Protein 3IYC (pdb70)

B-factor: mean 30.0, std 0.0, range [30.0, 30.0]

Radius of gyration: 28.59 Å; Cα contacts (8 Å, |Δi|>4): 1916; chains: 5; bounding box: 70×93×53 Å

Structure (mmCIF, N/CA/C/O backbone):
data_3IYC
#
_entry.id   3IYC
#
_cell.length_a   1
_cell.length_b   1
_cell.length_c   1
_cell.angle_alpha   90
_cell.angle_beta   90
_cell.angle_gamma   90
#
_symmetry.space_group_name_H-M   'P 1'
#
loop_
_entity.id
_entity.type
_entity.pdbx_description
1 polymer 'Capsid protein VP1'
2 polymer 'Capsid protein VP2'
3 polymer 'Genome polyprotein'
4 polymer 'Capsid protein VP2'
5 polymer 'VP1 core'
#
loop_
_atom_site.group_PDB
_atom_site.id
_atom_site.type_symbol
_atom_site.label_atom_id
_atom_site.label_alt_id
_atom_site.label_comp_id
_atom_site.label_asym_id
_atom_site.label_entity_id
_atom_site.label_seq_id
_atom_site.pdbx_PDB_ins_code
_atom_site.Cartn_x
_atom_site.Cartn_y
_atom_site.Cartn_z
_atom_site.occupancy
_atom_site.B_iso_or_equiv
_atom_site.auth_seq_id
_atom_site.auth_comp_id
_atom_site.auth_asym_id
_atom_site.auth_atom_id
_atom_site.pdbx_PDB_model_num
ATOM 1 C CA . GLN A 1 1 ? 0.461 27.829 114.678 1.00 30.00 68 GLN 1 CA 1
ATOM 2 C CA . HIS A 1 2 ? 4.389 27.931 114.988 1.00 30.00 69 HIS 1 CA 1
ATOM 3 C CA . ARG A 1 3 ? 6.318 30.243 117.378 1.00 30.00 70 ARG 1 CA 1
ATOM 4 C CA . SER A 1 4 ? 8.198 33.273 116.037 1.00 30.00 71 SER 1 CA 1
ATOM 5 C CA . ARG A 1 5 ? 11.585 34.473 117.338 1.00 30.00 72 ARG 1 CA 1
ATOM 6 C CA . SER A 1 6 ? 10.902 38.075 116.271 1.00 30.00 73 SER 1 CA 1
ATOM 7 C CA . GLU A 1 7 ? 10.821 39.821 119.635 1.00 30.00 74 GLU 1 CA 1
ATOM 8 C CA . SER A 1 8 ? 14.273 38.438 120.326 1.00 30.00 75 SER 1 CA 1
ATOM 9 C CA . SER A 1 9 ? 15.851 39.697 117.151 1.00 30.00 76 SER 1 CA 1
ATOM 10 C CA . ILE A 1 10 ? 18.755 42.135 117.812 1.00 30.00 77 ILE 1 CA 1
ATOM 11 C CA . GLU A 1 11 ? 16.542 45.097 116.823 1.00 30.00 78 GLU 1 CA 1
ATOM 12 C CA . SER A 1 12 ? 13.598 44.020 118.930 1.00 30.00 79 SER 1 CA 1
ATOM 13 C CA . PHE A 1 13 ? 15.956 43.438 121.845 1.00 30.00 80 PHE 1 CA 1
ATOM 14 C CA . PHE A 1 14 ? 17.193 47.023 121.741 1.00 30.00 81 PHE 1 CA 1
ATOM 15 C CA . ALA A 1 15 ? 13.997 48.615 120.380 1.00 30.00 82 ALA 1 CA 1
ATOM 16 C CA . ARG A 1 16 ? 13.546 50.743 123.477 1.00 30.00 83 ARG 1 CA 1
ATOM 17 C CA . GLY A 1 17 ? 14.629 54.157 124.717 1.00 30.00 84 GLY 1 CA 1
ATOM 18 C CA . ALA A 1 18 ? 16.900 53.879 127.752 1.00 30.00 85 ALA 1 CA 1
ATOM 19 C CA . CYS A 1 19 ? 18.007 56.573 130.210 1.00 30.00 86 CYS 1 CA 1
ATOM 20 C CA . VAL A 1 20 ? 21.693 57.152 129.558 1.00 30.00 87 VAL 1 CA 1
ATOM 21 C CA . THR A 1 21 ? 21.972 60.316 131.683 1.00 30.00 88 THR 1 CA 1
ATOM 22 C CA . ILE A 1 22 ? 20.341 63.076 133.731 1.00 30.00 89 ILE 1 CA 1
ATOM 23 C CA . MET A 1 23 ? 21.561 66.641 133.140 1.00 30.00 90 MET 1 CA 1
ATOM 24 C CA . THR A 1 24 ? 20.939 69.479 135.597 1.00 30.00 91 THR 1 CA 1
ATOM 25 C CA . VAL A 1 25 ? 20.674 73.117 134.726 1.00 30.00 92 VAL 1 CA 1
ATOM 26 C CA . ASP A 1 26 ? 19.107 76.191 136.263 1.00 30.00 93 ASP 1 CA 1
ATOM 27 C CA . ASN A 1 27 ? 18.070 79.799 135.941 1.00 30.00 94 ASN 1 CA 1
ATOM 28 C CA . PRO A 1 28 ? 18.834 81.919 139.035 1.00 30.00 95 PRO 1 CA 1
ATOM 29 C CA . ALA A 1 29 ? 18.044 85.468 140.222 1.00 30.00 96 ALA 1 CA 1
ATOM 30 C CA . SER A 1 30 ? 20.411 87.970 138.487 1.00 30.00 97 SER 1 CA 1
ATOM 31 C CA . THR A 1 31 ? 21.421 89.387 141.838 1.00 30.00 98 THR 1 CA 1
ATOM 32 C CA . THR A 1 32 ? 22.985 86.081 143.013 1.00 30.00 99 THR 1 CA 1
ATOM 33 C CA . ASN A 1 33 ? 26.687 85.855 143.946 1.00 30.00 100 ASN 1 CA 1
ATOM 34 C CA . LYS A 1 34 ? 26.874 82.277 142.393 1.00 30.00 101 LYS 1 CA 1
ATOM 35 C CA . ASP A 1 35 ? 26.976 81.615 138.565 1.00 30.00 102 ASP 1 CA 1
ATOM 36 C CA . LYS A 1 36 ? 24.007 80.545 136.352 1.00 30.00 103 LYS 1 CA 1
ATOM 37 C CA . LEU A 1 37 ? 24.166 76.796 135.977 1.00 30.00 104 LEU 1 CA 1
ATOM 38 C CA . PHE A 1 38 ? 24.584 75.204 132.594 1.00 30.00 105 PHE 1 CA 1
ATOM 39 C CA . ALA A 1 39 ? 25.183 71.517 131.922 1.00 30.00 106 ALA 1 CA 1
ATOM 40 C CA . VAL A 1 40 ? 28.088 69.869 130.121 1.00 30.00 107 VAL 1 CA 1
ATOM 41 C CA . TRP A 1 41 ? 27.789 66.097 129.618 1.00 30.00 108 TRP 1 CA 1
ATOM 42 C CA . LYS A 1 42 ? 30.281 63.857 127.939 1.00 30.00 109 LYS 1 CA 1
ATOM 43 C CA . ILE A 1 43 ? 28.354 61.477 125.680 1.00 30.00 110 ILE 1 CA 1
ATOM 44 C CA . THR A 1 44 ? 28.490 57.835 126.695 1.00 30.00 111 THR 1 CA 1
ATOM 45 C CA . TYR A 1 45 ? 26.405 54.721 127.310 1.00 30.00 112 TYR 1 CA 1
ATOM 46 C CA . LYS A 1 46 ? 28.300 53.937 130.497 1.00 30.00 113 LYS 1 CA 1
ATOM 47 C CA . ASP A 1 47 ? 26.941 56.334 133.112 1.00 30.00 114 ASP 1 CA 1
ATOM 48 C CA . THR A 1 48 ? 23.897 54.160 133.684 1.00 30.00 115 THR 1 CA 1
ATOM 49 C CA . VAL A 1 49 ? 23.909 50.338 133.938 1.00 30.00 116 VAL 1 CA 1
ATOM 50 C CA . GLN A 1 50 ? 21.025 48.783 132.015 1.00 30.00 117 GLN 1 CA 1
ATOM 51 C CA . LEU A 1 51 ? 21.619 49.740 128.370 1.00 30.00 118 LEU 1 CA 1
ATOM 52 C CA . ARG A 1 52 ? 25.334 49.113 129.055 1.00 30.00 119 ARG 1 CA 1
ATOM 53 C CA . ARG A 1 53 ? 24.824 45.498 130.190 1.00 30.00 120 ARG 1 CA 1
ATOM 54 C CA . LYS A 1 54 ? 22.654 44.822 127.146 1.00 30.00 121 LYS 1 CA 1
ATOM 55 C CA . LEU A 1 55 ? 25.161 46.268 124.654 1.00 30.00 122 LEU 1 CA 1
ATOM 56 C CA . GLU A 1 56 ? 27.995 44.403 126.327 1.00 30.00 123 GLU 1 CA 1
ATOM 57 C CA . PHE A 1 57 ? 26.483 41.067 125.310 1.00 30.00 124 PHE 1 CA 1
ATOM 58 C CA . PHE A 1 58 ? 28.499 41.947 122.207 1.00 30.00 125 PHE 1 CA 1
ATOM 59 C CA . THR A 1 59 ? 32.069 43.043 121.387 1.00 30.00 126 THR 1 CA 1
ATOM 60 C CA . TYR A 1 60 ? 31.383 45.233 118.386 1.00 30.00 127 TYR 1 CA 1
ATOM 61 C CA . SER A 1 61 ? 28.256 47.072 117.257 1.00 30.00 128 SER 1 CA 1
ATOM 62 C CA . ARG A 1 62 ? 26.979 49.233 114.457 1.00 30.00 129 ARG 1 CA 1
ATOM 63 C CA . PHE A 1 63 ? 23.870 51.429 114.643 1.00 30.00 130 PHE 1 CA 1
ATOM 64 C CA . ASP A 1 64 ? 22.037 54.624 113.794 1.00 30.00 131 ASP 1 CA 1
ATOM 65 C CA . MET A 1 65 ? 21.015 56.308 117.023 1.00 30.00 132 MET 1 CA 1
ATOM 66 C CA . GLU A 1 66 ? 17.893 58.016 118.365 1.00 30.00 133 GLU 1 CA 1
ATOM 67 C CA . LEU A 1 67 ? 18.015 60.487 121.236 1.00 30.00 134 LEU 1 CA 1
ATOM 68 C CA . THR A 1 68 ? 14.907 61.644 123.082 1.00 30.00 135 THR 1 CA 1
ATOM 69 C CA . PHE A 1 69 ? 14.870 64.375 125.694 1.00 30.00 136 PHE 1 CA 1
ATOM 70 C CA . VAL A 1 70 ? 12.565 64.597 128.685 1.00 30.00 137 VAL 1 CA 1
ATOM 71 C CA . VAL A 1 71 ? 12.683 67.934 130.413 1.00 30.00 138 VAL 1 CA 1
ATOM 72 C CA . THR A 1 72 ? 11.227 68.642 133.825 1.00 30.00 139 THR 1 CA 1
ATOM 73 C CA . ALA A 1 73 ? 11.455 71.730 136.024 1.00 30.00 140 ALA 1 CA 1
ATOM 74 C CA . ASN A 1 74 ? 10.637 72.910 139.524 1.00 30.00 141 ASN 1 CA 1
ATOM 75 C CA . PHE A 1 75 ? 10.813 75.586 142.164 1.00 30.00 142 PHE 1 CA 1
ATOM 76 C CA . THR A 1 76 ? 13.747 75.681 144.572 1.00 30.00 143 THR 1 CA 1
ATOM 77 C CA . GLU A 1 77 ? 12.713 78.230 147.225 1.00 30.00 144 GLU 1 CA 1
ATOM 78 C CA . THR A 1 78 ? 9.574 78.930 149.341 1.00 30.00 145 THR 1 CA 1
ATOM 79 C CA . ASN A 1 79 ? 9.410 82.235 147.546 1.00 30.00 146 ASN 1 CA 1
ATOM 80 C CA . ASN A 1 80 ? 5.844 82.163 146.198 1.00 30.00 147 ASN 1 CA 1
ATOM 81 C CA . GLY A 1 81 ? 6.947 84.216 143.150 1.00 30.00 148 GLY 1 CA 1
ATOM 82 C CA . HIS A 1 82 ? 6.854 82.883 139.523 1.00 30.00 149 HIS 1 CA 1
ATOM 83 C CA . ALA A 1 83 ? 8.544 82.304 136.178 1.00 30.00 150 ALA 1 CA 1
ATOM 84 C CA . LEU A 1 84 ? 7.478 82.460 132.540 1.00 30.00 151 LEU 1 CA 1
ATOM 85 C CA . ASN A 1 85 ? 7.898 79.398 130.320 1.00 30.00 152 ASN 1 CA 1
ATOM 86 C CA . GLN A 1 86 ? 11.428 78.238 129.748 1.00 30.00 153 GLN 1 CA 1
ATOM 87 C CA . VAL A 1 87 ? 13.226 77.573 126.544 1.00 30.00 154 VAL 1 CA 1
ATOM 88 C CA . TYR A 1 88 ? 16.178 75.203 126.586 1.00 30.00 155 TYR 1 CA 1
ATOM 89 C CA . GLN A 1 89 ? 19.135 75.006 124.242 1.00 30.00 156 GLN 1 CA 1
ATOM 90 C CA . ILE A 1 90 ? 20.700 71.597 123.718 1.00 30.00 157 ILE 1 CA 1
ATOM 91 C CA . MET A 1 91 ? 23.947 72.075 121.856 1.00 30.00 158 MET 1 CA 1
ATOM 92 C CA . TYR A 1 92 ? 26.118 69.288 120.534 1.00 30.00 159 TYR 1 CA 1
ATOM 93 C CA . VAL A 1 93 ? 29.825 70.147 120.832 1.00 30.00 160 VAL 1 CA 1
ATOM 94 C CA . PRO A 1 94 ? 31.876 67.734 118.687 1.00 30.00 161 PRO 1 CA 1
ATOM 95 C CA . PRO A 1 95 ? 35.496 66.898 119.624 1.00 30.00 162 PRO 1 CA 1
A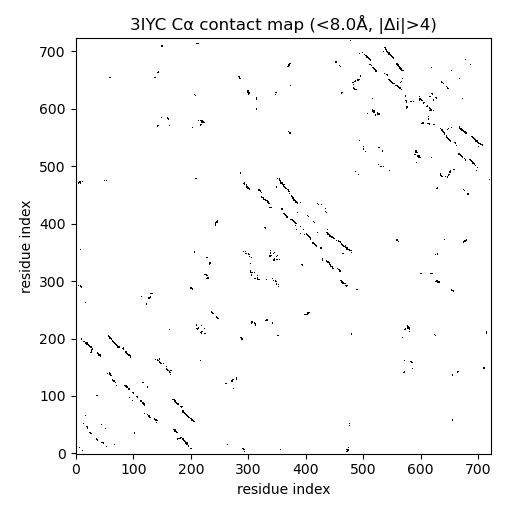TOM 96 C CA . GLY A 1 96 ? 37.476 69.952 118.608 1.00 30.00 163 GLY 1 CA 1
ATOM 97 C CA . ALA A 1 97 ? 34.861 72.624 118.883 1.00 30.00 164 ALA 1 CA 1
ATOM 98 C CA . PRO A 1 98 ? 34.834 75.387 121.546 1.00 30.00 165 PRO 1 CA 1
ATOM 99 C CA . VAL A 1 99 ? 33.268 74.161 124.787 1.00 30.00 166 VAL 1 CA 1
ATOM 100 C CA . PRO A 1 100 ? 31.078 76.729 126.520 1.00 30.00 167 PRO 1 CA 1
ATOM 101 C CA . GLU A 1 101 ? 32.376 78.327 129.674 1.00 30.00 168 GLU 1 CA 1
ATOM 102 C CA . LYS A 1 102 ? 29.284 80.376 130.401 1.00 30.00 169 LYS 1 CA 1
ATOM 103 C CA . TRP A 1 103 ? 25.499 80.214 129.916 1.00 30.00 170 TRP 1 CA 1
ATOM 104 C CA . ASP A 1 104 ? 26.162 83.526 128.171 1.00 30.00 171 ASP 1 CA 1
ATOM 105 C CA . ASP A 1 105 ? 29.042 83.090 125.768 1.00 30.00 172 ASP 1 CA 1
ATOM 106 C CA . TYR A 1 106 ? 29.699 83.136 122.027 1.00 30.00 173 TYR 1 CA 1
ATOM 107 C CA . THR A 1 107 ? 29.830 79.365 121.646 1.00 30.00 174 THR 1 CA 1
ATOM 108 C CA . TRP A 1 108 ? 26.029 79.282 121.883 1.00 30.00 175 TRP 1 CA 1
ATOM 109 C CA . GLN A 1 109 ? 25.763 81.188 118.563 1.00 30.00 176 GLN 1 CA 1
ATOM 110 C CA . THR A 1 110 ? 25.974 77.626 117.240 1.00 30.00 177 THR 1 CA 1
ATOM 111 C CA . SER A 1 111 ? 26.713 78.496 113.620 1.00 30.00 178 SER 1 CA 1
ATOM 112 C CA . SER A 1 112 ? 28.046 75.100 112.628 1.00 30.00 179 SER 1 CA 1
ATOM 113 C CA . ASN A 1 113 ? 27.201 72.887 115.599 1.00 30.00 180 ASN 1 CA 1
ATOM 114 C CA . PRO A 1 114 ? 23.755 71.232 115.844 1.00 30.00 181 PRO 1 CA 1
ATOM 115 C CA . SER A 1 115 ? 21.476 72.760 118.430 1.00 30.00 182 SER 1 CA 1
ATOM 116 C CA . ILE A 1 116 ? 18.011 71.909 119.713 1.00 30.00 183 ILE 1 CA 1
ATOM 117 C CA . PHE A 1 117 ? 15.823 74.675 121.015 1.00 30.00 184 PHE 1 CA 1
ATOM 118 C CA . TYR A 1 118 ? 13.273 73.085 123.256 1.00 30.00 185 TYR 1 CA 1
ATOM 119 C CA . THR A 1 119 ? 10.143 74.716 124.581 1.00 30.00 186 THR 1 CA 1
ATOM 120 C CA . TYR A 1 120 ? 9.102 73.627 128.062 1.00 30.00 187 TYR 1 CA 1
ATOM 121 C CA . GLY A 1 121 ? 5.787 71.811 128.274 1.00 30.00 188 GLY 1 CA 1
ATOM 122 C CA . THR A 1 122 ? 5.904 70.518 124.737 1.00 30.00 189 THR 1 CA 1
ATOM 123 C CA . ALA A 1 123 ? 6.309 66.919 123.515 1.00 30.00 190 ALA 1 CA 1
ATOM 124 C CA . PRO A 1 124 ? 9.770 65.607 124.444 1.00 30.00 191 PRO 1 CA 1
ATOM 125 C CA . ALA A 1 125 ? 12.456 66.618 121.963 1.00 30.00 192 ALA 1 CA 1
ATOM 126 C CA . ARG A 1 126 ? 13.908 64.089 119.529 1.00 30.00 193 ARG 1 CA 1
ATOM 127 C CA . ILE A 1 127 ? 16.609 63.666 116.904 1.00 30.00 194 ILE 1 CA 1
ATOM 128 C CA . SER A 1 128 ? 18.420 60.943 114.955 1.00 30.00 195 SER 1 CA 1
ATOM 129 C CA . VAL A 1 129 ? 22.178 60.544 114.540 1.00 30.00 196 VAL 1 CA 1
ATOM 130 C CA . PRO A 1 130 ? 23.810 58.307 111.875 1.00 30.00 197 PRO 1 CA 1
ATOM 131 C CA . TYR A 1 131 ? 26.516 55.730 112.645 1.00 30.00 198 TYR 1 CA 1
ATOM 132 C CA . VAL A 1 132 ? 29.256 58.249 113.418 1.00 30.00 199 VAL 1 CA 1
ATOM 133 C CA . GLY A 1 133 ? 32.153 55.936 114.184 1.00 30.00 200 GLY 1 CA 1
ATOM 134 C CA . ILE A 1 134 ? 35.636 56.566 112.757 1.00 30.00 201 ILE 1 CA 1
ATOM 135 C CA . SER A 1 135 ? 36.145 52.785 112.699 1.00 30.00 202 SER 1 CA 1
ATOM 136 C CA . ASN A 1 136 ? 34.023 50.221 110.792 1.00 30.00 203 ASN 1 CA 1
ATOM 137 C CA . ALA A 1 137 ? 32.159 49.482 113.987 1.00 30.00 204 ALA 1 CA 1
ATOM 138 C CA . TYR A 1 138 ? 31.700 50.839 117.505 1.00 30.00 205 TYR 1 CA 1
ATOM 139 C CA . SER A 1 139 ? 34.000 48.964 119.815 1.00 30.00 206 SER 1 CA 1
ATOM 140 C CA . HIS A 1 140 ? 32.467 47.919 123.164 1.00 30.00 207 HIS 1 CA 1
ATOM 141 C CA . PHE A 1 141 ? 34.711 43.374 125.263 1.00 30.00 208 PHE 1 CA 1
ATOM 142 C CA . TYR A 1 142 ? 38.120 44.933 124.572 1.00 30.00 209 TYR 1 CA 1
ATOM 143 C CA . ASP A 1 143 ? 41.133 42.911 125.637 1.00 30.00 210 ASP 1 CA 1
ATOM 144 C CA . GLY A 1 144 ? 43.452 45.831 125.485 1.00 30.00 211 GLY 1 CA 1
ATOM 145 C CA . PHE A 1 145 ? 44.515 49.317 126.357 1.00 30.00 212 PHE 1 CA 1
ATOM 146 C CA . SER A 1 146 ? 43.777 52.886 125.424 1.00 30.00 213 SER 1 CA 1
ATOM 147 C CA . LYS A 1 147 ? 47.434 53.602 125.258 1.00 30.00 214 LYS 1 CA 1
ATOM 148 C CA . VAL A 1 148 ? 50.838 51.968 125.221 1.00 30.00 215 VAL 1 CA 1
ATOM 149 C CA . PRO A 1 149 ? 53.451 52.614 127.914 1.00 30.00 216 PRO 1 CA 1
ATOM 150 C CA . LEU A 1 150 ? 56.654 53.846 126.316 1.00 30.00 217 LEU 1 CA 1
ATOM 151 C CA . LYS A 1 151 ? 59.925 52.934 128.005 1.00 30.00 218 LYS 1 CA 1
ATOM 152 C CA . ASP A 1 152 ? 61.182 56.400 127.125 1.00 30.00 219 ASP 1 CA 1
ATOM 153 C CA . GLN A 1 153 ? 58.358 58.584 128.480 1.00 30.00 220 GLN 1 CA 1
ATOM 154 C CA . SER A 1 154 ? 57.519 58.483 132.233 1.00 30.00 221 SER 1 CA 1
ATOM 155 C CA . ALA A 1 155 ? 55.545 55.680 133.892 1.00 30.00 222 ALA 1 CA 1
ATOM 156 C CA . ALA A 1 156 ? 52.506 57.813 134.791 1.00 30.00 223 ALA 1 CA 1
ATOM 157 C CA . LEU A 1 157 ? 51.914 59.171 131.287 1.00 30.00 224 LEU 1 CA 1
ATOM 158 C CA . GLY A 1 158 ? 51.960 55.807 129.667 1.00 30.00 225 GLY 1 CA 1
ATOM 159 C CA . ASP A 1 159 ? 49.281 54.467 131.960 1.00 30.00 226 ASP 1 CA 1
ATOM 160 C CA . SER A 1 160 ? 45.647 53.570 131.337 1.00 30.00 227 SER 1 CA 1
ATOM 161 C CA . LEU A 1 161 ? 42.728 51.343 132.393 1.00 30.00 228 LEU 1 CA 1
ATOM 162 C CA . TYR A 1 162 ? 42.464 47.735 131.311 1.00 30.00 229 TYR 1 CA 1
ATOM 163 C CA . GLY A 1 163 ? 39.669 46.943 128.884 1.00 30.00 230 GLY 1 CA 1
ATOM 164 C CA . ALA A 1 164 ? 38.778 50.559 128.227 1.00 30.00 231 ALA 1 CA 1
ATOM 165 C CA . ALA A 1 165 ? 38.891 52.379 124.867 1.00 30.00 232 ALA 1 CA 1
ATOM 166 C CA . SER A 1 166 ? 37.827 56.086 124.845 1.00 30.00 233 SER 1 CA 1
AT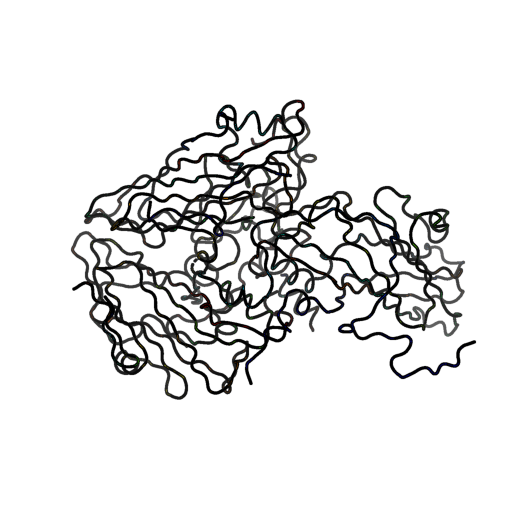OM 167 C CA . LEU A 1 167 ? 40.448 61.103 125.018 1.00 30.00 234 LEU 1 CA 1
ATOM 168 C CA . ASN A 1 168 ? 37.329 62.299 123.257 1.00 30.00 235 ASN 1 CA 1
ATOM 169 C CA . ASP A 1 169 ? 35.269 59.821 121.194 1.00 30.00 236 ASP 1 CA 1
ATOM 170 C CA . PHE A 1 170 ? 31.953 61.557 120.604 1.00 30.00 237 PHE 1 CA 1
ATOM 171 C CA . GLY A 1 171 ? 32.242 65.012 122.081 1.00 30.00 238 GLY 1 CA 1
ATOM 172 C CA . ILE A 1 172 ? 29.671 66.521 124.441 1.00 30.00 239 ILE 1 CA 1
ATOM 173 C CA . LEU A 1 173 ? 26.173 67.796 125.073 1.00 30.00 240 LEU 1 CA 1
ATOM 174 C CA . ALA A 1 174 ? 26.010 71.309 126.423 1.00 30.00 241 ALA 1 CA 1
ATOM 175 C CA . VAL A 1 175 ? 22.659 72.470 127.857 1.00 30.00 242 VAL 1 CA 1
ATOM 176 C CA . ARG A 1 176 ? 21.338 75.816 129.043 1.00 30.00 243 ARG 1 CA 1
ATOM 177 C CA . VAL A 1 177 ? 18.209 77.773 129.948 1.00 30.00 244 VAL 1 CA 1
ATOM 178 C CA . VAL A 1 178 ? 18.076 80.424 127.198 1.00 30.00 245 VAL 1 CA 1
ATOM 179 C CA . ASN A 1 179 ? 15.843 82.666 129.297 1.00 30.00 246 ASN 1 CA 1
ATOM 180 C CA . ASP A 1 180 ? 17.448 85.434 131.309 1.00 30.00 247 ASP 1 CA 1
ATOM 181 C CA . HIS A 1 181 ? 17.909 85.399 135.065 1.00 30.00 248 HIS 1 CA 1
ATOM 182 C CA . ASN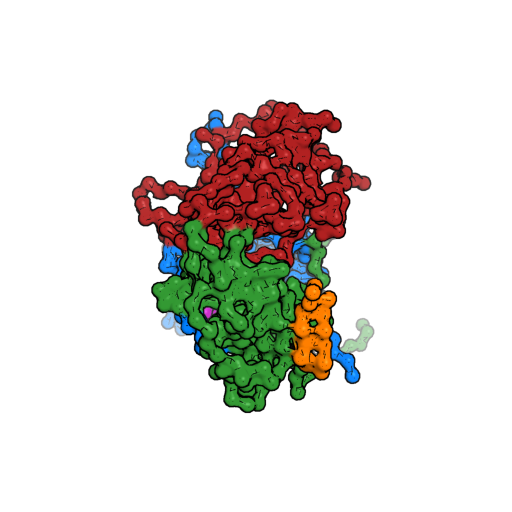 A 1 182 ? 14.581 85.422 136.845 1.00 30.00 249 ASN 1 CA 1
ATOM 183 C CA . PRO A 1 183 ? 13.868 86.937 140.337 1.00 30.00 250 PRO 1 CA 1
ATOM 184 C CA . THR A 1 184 ? 12.580 83.656 141.607 1.00 30.00 251 THR 1 CA 1
ATOM 185 C CA . LYS A 1 185 ? 14.737 80.634 140.807 1.00 30.00 252 LYS 1 CA 1
ATOM 186 C CA . VAL A 1 186 ? 13.899 77.544 138.811 1.00 30.00 253 VAL 1 CA 1
ATOM 187 C CA . THR A 1 187 ? 15.897 74.342 138.578 1.00 30.00 254 THR 1 CA 1
ATOM 188 C CA . SER A 1 188 ? 15.505 72.007 135.623 1.00 30.00 255 SER 1 CA 1
ATOM 189 C CA . LYS A 1 189 ? 16.462 68.515 134.623 1.00 30.00 256 LYS 1 CA 1
ATOM 190 C CA . ILE A 1 190 ? 17.078 66.916 131.280 1.00 30.00 257 ILE 1 CA 1
ATOM 191 C CA . ARG A 1 191 ? 16.762 63.197 130.875 1.00 30.00 258 ARG 1 CA 1
ATOM 192 C CA . VAL A 1 192 ? 18.460 61.680 127.876 1.00 30.00 259 VAL 1 CA 1
ATOM 193 C CA . TYR A 1 193 ? 16.936 58.521 126.508 1.00 30.00 260 TYR 1 CA 1
ATOM 194 C CA . LEU A 1 194 ? 18.897 56.475 123.979 1.00 30.00 261 LEU 1 CA 1
ATOM 195 C CA . LYS A 1 195 ? 17.687 53.976 121.462 1.00 30.00 262 LYS 1 CA 1
ATOM 196 C CA . PRO A 1 196 ? 19.785 52.120 118.920 1.00 30.00 263 PRO 1 CA 1
ATOM 197 C CA . LYS A 1 197 ? 18.121 51.819 115.505 1.00 30.00 264 LYS 1 CA 1
ATOM 198 C CA . HIS A 1 198 ? 19.165 49.880 112.385 1.00 30.00 265 HIS 1 CA 1
ATOM 199 C CA . ILE A 1 199 ? 21.544 47.807 114.527 1.00 30.00 266 ILE 1 CA 1
ATOM 200 C CA . ARG A 1 200 ? 24.122 45.137 113.894 1.00 30.00 267 ARG 1 CA 1
ATOM 201 C CA . VAL A 1 201 ? 26.251 43.279 116.391 1.00 30.00 268 VAL 1 CA 1
ATOM 202 C CA . TRP A 1 202 ? 29.280 41.009 116.301 1.00 30.00 269 TRP 1 CA 1
ATOM 203 C CA . CYS A 1 203 ? 31.341 38.713 118.566 1.00 30.00 270 CYS 1 CA 1
ATOM 204 C CA . PRO A 1 204 ? 29.152 37.735 121.532 1.00 30.00 271 PRO 1 CA 1
ATOM 205 C CA . ARG A 1 205 ? 30.102 37.824 125.197 1.00 30.00 272 ARG 1 CA 1
ATOM 206 C CA . PRO A 1 206 ? 28.779 36.644 128.566 1.00 30.00 273 PRO 1 CA 1
ATOM 207 C CA . PRO A 1 207 ? 26.715 39.176 130.507 1.00 30.00 274 PRO 1 CA 1
ATOM 208 C CA . ARG A 1 208 ? 28.242 41.250 133.322 1.00 30.00 275 ARG 1 CA 1
ATOM 209 C CA . ALA A 1 209 ? 27.902 39.127 136.446 1.00 30.00 276 ALA 1 CA 1
ATOM 210 C CA . VAL A 1 210 ? 29.236 41.500 139.070 1.00 30.00 277 VAL 1 CA 1
ATOM 211 C CA . ALA A 1 211 ? 28.645 45.211 139.703 1.00 30.00 278 ALA 1 CA 1
ATOM 212 C CA . TYR A 1 212 ? 30.177 47.621 137.284 1.00 30.00 279 TYR 1 CA 1
ATOM 213 C CA . TYR A 1 213 ? 33.091 49.670 138.615 1.00 30.00 280 TYR 1 CA 1
ATOM 214 C CA . GLY A 1 214 ? 33.849 52.475 136.277 1.00 30.00 281 GLY 1 CA 1
ATOM 215 C CA . PRO A 1 215 ? 34.105 52.695 132.449 1.00 30.00 282 PRO 1 CA 1
ATOM 216 C CA . GLY A 1 216 ? 36.263 49.616 132.221 1.00 30.00 283 GLY 1 CA 1
ATOM 217 C CA . VAL A 1 217 ? 35.951 45.939 133.105 1.00 30.00 284 VAL 1 CA 1
ATOM 218 C CA . ASP A 1 218 ? 37.193 46.471 136.648 1.00 30.00 285 ASP 1 CA 1
ATOM 219 C CA . TYR A 1 219 ? 35.604 45.056 139.713 1.00 30.00 286 TYR 1 CA 1
ATOM 220 C CA . LYS A 1 220 ? 35.462 46.049 143.316 1.00 30.00 287 LYS 1 CA 1
ATOM 221 C CA . ASP A 1 221 ? 36.368 44.071 146.400 1.00 30.00 288 ASP 1 CA 1
ATOM 222 C CA . GLY A 1 222 ? 33.271 42.873 148.228 1.00 30.00 289 GLY 1 CA 1
ATOM 223 C CA . THR A 1 223 ? 31.052 42.737 145.097 1.00 30.00 290 THR 1 CA 1
ATOM 224 C CA . LEU A 1 224 ? 33.737 39.440 144.416 1.00 30.00 291 LEU 1 CA 1
ATOM 225 C CA . THR A 1 225 ? 31.305 36.757 145.605 1.00 30.00 292 THR 1 CA 1
ATOM 226 C CA . PRO A 1 226 ? 28.267 36.765 143.297 1.00 30.00 293 PRO 1 CA 1
ATOM 227 C 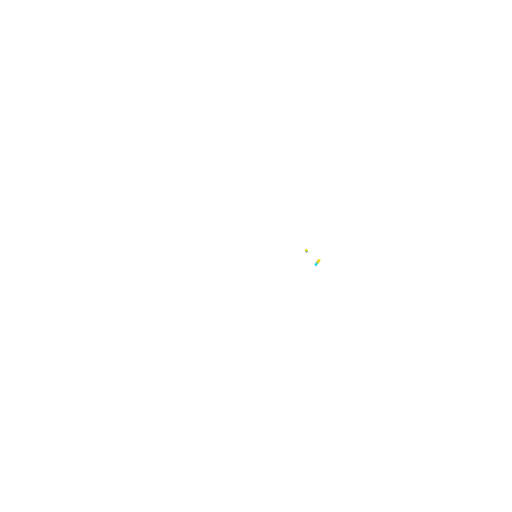CA . LEU A 1 227 ? 27.180 33.176 143.659 1.00 30.00 294 LEU 1 CA 1
ATOM 228 C CA . SER A 1 228 ? 24.682 31.905 146.118 1.00 30.00 295 SER 1 CA 1
ATOM 229 C CA . THR A 1 229 ? 24.808 28.906 148.510 1.00 30.00 296 THR 1 CA 1
ATOM 230 C CA . LYS A 1 230 ? 23.227 25.694 147.204 1.00 30.00 297 LYS 1 CA 1
ATOM 231 C CA . ASP A 1 231 ? 24.131 22.151 148.183 1.00 30.00 298 ASP 1 CA 1
ATOM 232 C CA . LEU A 1 232 ? 25.272 19.583 145.641 1.00 30.00 299 LEU 1 CA 1
ATOM 233 C CA . THR A 1 233 ? 22.600 16.923 146.200 1.00 30.00 300 THR 1 CA 1
ATOM 234 C CA . THR A 1 234 ? 19.680 19.316 146.593 1.00 30.00 301 THR 1 CA 1
ATOM 235 C CA . TYR A 1 235 ? 17.213 20.073 143.783 1.00 30.00 302 TYR 1 CA 1
ATOM 236 C CA . LEU B 2 1 ? 27.527 2.534 120.157 1.00 30.00 83 LEU 2 CA 1
ATOM 237 C CA . GLN B 2 2 ? 24.243 3.659 121.764 1.00 30.00 84 GLN 2 CA 1
ATOM 238 C CA . LEU B 2 3 ? 21.776 0.811 122.745 1.00 30.00 85 LEU 2 CA 1
ATOM 239 C CA . THR B 2 4 ? 18.335 2.522 123.262 1.00 30.00 86 THR 2 CA 1
ATOM 240 C CA . LEU B 2 5 ? 14.714 1.519 124.233 1.00 30.00 87 LEU 2 CA 1
ATOM 241 C CA . GLY B 2 6 ? 12.105 4.263 124.871 1.00 30.00 88 GLY 2 CA 1
ATOM 242 C CA . ASN B 2 7 ? 13.755 6.862 127.215 1.00 30.00 89 ASN 2 CA 1
ATOM 243 C CA . SER B 2 8 ? 16.263 4.263 128.444 1.00 30.00 90 SER 2 CA 1
ATOM 244 C CA . THR B 2 9 ? 19.730 3.980 126.762 1.00 30.00 91 THR 2 CA 1
ATOM 245 C CA . ILE B 2 10 ? 22.985 1.986 127.117 1.00 30.00 92 ILE 2 CA 1
ATOM 246 C CA . THR B 2 11 ? 26.268 3.635 125.788 1.00 30.00 93 THR 2 CA 1
ATOM 247 C CA . THR B 2 12 ? 28.350 0.586 124.506 1.00 30.00 94 THR 2 CA 1
ATOM 248 C CA . GLN B 2 13 ? 31.721 0.054 122.736 1.00 30.00 95 GLN 2 CA 1
ATOM 249 C CA . GLU B 2 14 ? 31.607 -3.524 123.945 1.00 30.00 96 GLU 2 CA 1
ATOM 250 C CA . GLY C 3 1 ? -4.014 73.649 101.160 1.00 30.00 1 GLY 3 CA 1
ATOM 251 C CA . LEU C 3 2 ? -4.848 69.870 101.104 1.00 30.00 2 LEU 3 CA 1
ATOM 252 C CA . PRO C 3 3 ? -7.510 69.344 103.763 1.00 30.00 3 PRO 3 CA 1
ATOM 253 C CA . VAL C 3 4 ? -6.231 67.196 106.632 1.00 30.00 4 VAL 3 CA 1
ATOM 254 C CA . MET C 3 5 ? -7.390 65.992 110.034 1.00 30.00 5 MET 3 CA 1
ATOM 255 C CA . ASN C 3 6 ? -5.168 65.096 112.946 1.00 30.00 6 ASN 3 CA 1
ATOM 256 C CA . THR C 3 7 ? -5.614 61.773 114.612 1.00 30.00 7 THR 3 CA 1
ATOM 257 C CA . PRO C 3 8 ? -4.787 60.567 118.155 1.00 30.00 8 PRO 3 CA 1
ATOM 258 C CA . GLY C 3 9 ? -1.062 59.887 118.491 1.00 30.00 9 GLY 3 CA 1
ATOM 259 C CA . SER C 3 10 ? -0.191 63.197 116.848 1.00 30.00 10 SER 3 CA 1
ATOM 260 C CA . ASN C 3 11 ? 2.924 64.960 118.175 1.00 30.00 11 ASN 3 CA 1
ATOM 261 C CA . GLN C 3 12 ? 3.834 62.077 120.455 1.00 30.00 12 GLN 3 CA 1
ATOM 262 C CA . TYR C 3 13 ? 6.504 59.716 124.712 1.00 30.00 13 TYR 3 CA 1
ATOM 263 C CA . LEU C 3 14 ? 6.296 55.982 124.602 1.00 30.00 14 LEU 3 CA 1
ATOM 264 C CA . THR C 3 15 ? 9.788 54.494 125.064 1.00 30.00 15 THR 3 CA 1
ATOM 265 C CA . ALA C 3 16 ? 8.793 51.539 122.855 1.00 30.00 16 ALA 3 CA 1
ATOM 266 C CA . ASP C 3 17 ? 7.563 53.661 119.973 1.00 30.00 17 ASP 3 CA 1
ATOM 267 C CA . ASN C 3 18 ? 8.847 53.435 116.441 1.00 30.00 18 ASN 3 CA 1
ATOM 268 C CA . PHE C 3 19 ? 8.775 56.727 114.564 1.00 30.00 19 PHE 3 CA 1
ATOM 269 C CA . GLN C 3 20 ? 10.923 58.804 112.229 1.00 30.00 20 GLN 3 CA 1
ATOM 270 C CA . SER C 3 21 ? 12.800 61.847 113.504 1.00 30.00 21 SER 3 CA 1
ATOM 271 C CA . PRO C 3 22 ? 14.954 64.581 111.986 1.00 30.00 22 PRO 3 CA 1
ATOM 272 C CA . CYS C 3 23 ? 18.686 63.956 111.514 1.00 30.00 23 CYS 3 CA 1
ATOM 273 C CA . ALA C 3 24 ? 21.076 66.182 113.504 1.00 30.00 24 ALA 3 CA 1
ATOM 274 C CA . LEU C 3 25 ? 23.993 65.473 111.182 1.00 30.00 25 LEU 3 CA 1
ATOM 275 C CA . PRO C 3 26 ? 22.679 65.893 107.652 1.00 30.00 26 PRO 3 CA 1
ATOM 276 C CA . GLU C 3 27 ? 24.505 64.446 104.640 1.00 30.00 27 GLU 3 CA 1
ATOM 277 C CA . PHE C 3 28 ? 26.955 62.657 106.935 1.00 30.00 28 PHE 3 CA 1
ATOM 278 C CA . ASP C 3 29 ? 28.944 60.114 104.956 1.00 30.00 29 ASP 3 CA 1
ATOM 279 C CA . VAL C 3 30 ? 28.971 56.931 106.987 1.00 30.00 30 VAL 3 CA 1
ATOM 280 C CA . THR C 3 31 ? 31.946 54.582 107.312 1.00 30.00 31 THR 3 CA 1
ATOM 281 C CA . PRO C 3 32 ? 31.175 51.394 105.389 1.00 30.00 32 PRO 3 CA 1
ATOM 282 C CA . PRO C 3 33 ? 30.719 47.998 107.075 1.00 30.00 33 PRO 3 CA 1
ATOM 283 C CA . ILE C 3 34 ? 33.403 45.322 106.930 1.00 30.00 34 ILE 3 CA 1
ATOM 284 C CA . ASP C 3 35 ? 32.844 41.576 107.152 1.00 30.00 35 ASP 3 CA 1
ATOM 285 C CA . ILE C 3 36 ? 33.611 41.106 110.818 1.00 30.00 36 ILE 3 CA 1
ATOM 286 C CA . PRO C 3 37 ? 33.527 37.465 111.884 1.00 30.00 37 PRO 3 CA 1
ATOM 287 C CA . GLY C 3 38 ? 30.988 36.370 114.459 1.00 30.00 38 GLY 3 CA 1
ATOM 288 C CA . GLU C 3 39 ? 27.811 38.329 113.701 1.00 30.00 39 GLU 3 CA 1
ATOM 289 C CA . VAL C 3 40 ? 24.754 37.685 115.802 1.00 30.00 40 VAL 3 CA 1
ATOM 290 C CA . LYS C 3 41 ? 21.237 38.067 114.473 1.00 30.00 41 LYS 3 CA 1
ATOM 291 C CA . ASN C 3 42 ? 19.024 36.835 117.295 1.00 30.00 42 ASN 3 CA 1
ATOM 292 C CA . MET C 3 43 ? 19.423 36.572 121.084 1.00 30.00 43 MET 3 CA 1
ATOM 293 C CA . MET C 3 44 ? 18.082 33.026 120.794 1.00 30.00 44 MET 3 CA 1
ATOM 294 C CA . GLU C 3 45 ? 21.198 32.127 118.805 1.00 30.00 45 GLU 3 CA 1
ATOM 295 C CA . LEU C 3 46 ? 23.079 32.781 121.982 1.00 30.00 46 LEU 3 CA 1
ATOM 296 C CA . ALA C 3 47 ? 20.679 30.851 124.179 1.00 30.00 47 ALA 3 CA 1
ATOM 297 C CA . GLU C 3 48 ? 21.396 27.842 122.015 1.00 30.00 48 GLU 3 CA 1
ATOM 298 C CA . ILE C 3 49 ? 25.082 27.864 122.956 1.00 30.00 49 ILE 3 CA 1
ATOM 299 C CA . ASP C 3 50 ? 29.043 24.616 126.229 1.00 30.00 50 ASP 3 CA 1
ATOM 300 C CA . THR C 3 51 ? 30.025 26.393 129.443 1.00 30.00 51 THR 3 CA 1
ATOM 301 C CA . MET C 3 52 ? 31.032 24.855 132.770 1.00 30.00 52 MET 3 CA 1
ATOM 302 C CA . ILE C 3 53 ? 28.575 24.230 135.604 1.00 30.00 53 ILE 3 CA 1
ATOM 303 C CA . PRO C 3 54 ? 29.139 25.517 139.150 1.00 30.00 54 PRO 3 CA 1
ATOM 304 C CA . PHE C 3 55 ? 27.699 22.304 140.699 1.00 30.00 55 PHE 3 CA 1
ATOM 305 C CA . ASP C 3 56 ? 29.002 22.493 144.216 1.00 30.00 56 ASP 3 CA 1
ATOM 306 C CA . LEU C 3 57 ? 27.707 25.857 145.406 1.00 30.00 57 LEU 3 CA 1
ATOM 307 C CA . SER C 3 58 ? 28.297 24.674 148.948 1.00 30.00 58 SER 3 CA 1
ATOM 308 C CA . ALA C 3 59 ? 28.910 27.304 151.633 1.00 30.00 59 ALA 3 CA 1
ATOM 309 C CA . THR C 3 60 ? 32.625 26.857 151.867 1.00 30.00 60 THR 3 CA 1
ATOM 310 C CA . LYS C 3 61 ? 33.368 26.285 148.213 1.00 30.00 61 LYS 3 CA 1
ATOM 311 C CA . LYS C 3 62 ? 31.059 28.598 146.324 1.00 30.00 62 LYS 3 CA 1
ATOM 312 C CA . ASN C 3 63 ? 32.690 31.636 144.700 1.00 30.00 63 ASN 3 CA 1
ATOM 313 C CA . THR C 3 64 ? 35.913 29.688 144.382 1.00 30.00 64 THR 3 CA 1
ATOM 314 C CA . MET C 3 65 ? 37.492 27.488 141.639 1.00 30.00 65 MET 3 CA 1
ATOM 315 C CA . GLU C 3 66 ? 36.112 24.491 143.599 1.00 30.00 66 GLU 3 CA 1
ATOM 316 C CA . MET C 3 67 ? 32.430 25.057 142.892 1.00 30.00 67 MET 3 CA 1
ATOM 317 C CA . TYR C 3 68 ? 33.149 23.558 139.481 1.00 30.00 68 TYR 3 CA 1
ATOM 318 C CA . ARG C 3 69 ? 34.479 20.174 140.653 1.00 30.00 69 ARG 3 CA 1
ATOM 319 C CA . VAL C 3 70 ? 32.171 17.224 141.486 1.00 30.00 70 VAL 3 CA 1
ATOM 320 C CA . ARG C 3 71 ? 34.159 14.782 143.576 1.00 30.00 71 ARG 3 CA 1
ATOM 321 C CA . LEU C 3 72 ? 33.940 11.011 143.189 1.00 30.00 72 LEU 3 CA 1
ATOM 322 C CA . SER C 3 73 ? 35.608 8.021 144.810 1.00 30.00 73 SER 3 CA 1
ATOM 323 C CA . ASP C 3 74 ? 36.460 4.330 144.701 1.00 30.00 74 ASP 3 CA 1
ATOM 324 C CA . LYS C 3 75 ? 33.990 3.777 147.478 1.00 30.00 75 LYS 3 CA 1
ATOM 325 C CA . PRO C 3 76 ? 31.573 0.870 147.636 1.00 30.00 76 PRO 3 CA 1
ATOM 326 C CA . HIS C 3 77 ? 28.437 0.837 145.537 1.00 30.00 77 HIS 3 CA 1
ATOM 327 C CA . THR C 3 78 ? 25.568 2.960 146.611 1.00 30.00 78 THR 3 CA 1
ATOM 328 C CA . ASP C 3 79 ? 22.218 3.971 145.131 1.00 30.00 79 ASP 3 CA 1
ATOM 329 C CA . ASP C 3 80 ? 22.480 7.454 146.485 1.00 30.00 80 ASP 3 CA 1
ATOM 330 C CA . PRO C 3 81 ? 22.843 10.541 144.269 1.00 30.00 81 PRO 3 CA 1
ATOM 331 C CA . ILE C 3 82 ? 26.211 11.979 143.198 1.00 30.00 82 ILE 3 CA 1
ATOM 332 C CA . LEU C 3 83 ? 24.405 15.206 142.338 1.00 30.00 83 LEU 3 CA 1
ATOM 333 C CA . CYS C 3 84 ? 20.827 16.457 142.164 1.00 30.00 84 CYS 3 CA 1
ATOM 334 C CA . LEU C 3 85 ? 19.874 19.404 139.917 1.00 30.00 85 LEU 3 CA 1
ATOM 335 C CA . SER C 3 86 ? 16.629 21.086 138.731 1.00 30.00 86 SER 3 CA 1
ATOM 336 C CA . LEU C 3 87 ? 15.861 21.922 135.108 1.00 30.00 87 LEU 3 CA 1
ATOM 337 C CA . SER C 3 88 ? 15.433 25.627 135.655 1.00 30.00 88 SER 3 CA 1
ATOM 338 C CA . PRO C 3 89 ? 18.047 26.899 133.214 1.00 30.00 89 PRO 3 CA 1
ATOM 339 C CA . ALA C 3 90 ? 17.630 30.552 134.146 1.00 30.00 90 ALA 3 CA 1
ATOM 340 C CA . SER C 3 91 ? 16.631 30.355 137.793 1.00 30.00 91 SER 3 CA 1
ATOM 341 C CA . ASP C 3 92 ? 18.537 27.465 139.372 1.00 30.00 92 ASP 3 CA 1
ATOM 342 C CA . PRO C 3 93 ? 21.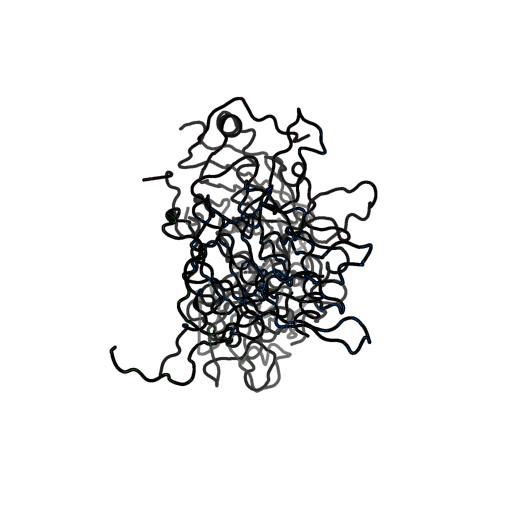676 28.737 141.171 1.00 30.00 93 PRO 3 CA 1
ATOM 343 C CA . ARG C 3 94 ? 23.870 26.194 139.421 1.00 30.00 94 ARG 3 CA 1
ATOM 344 C CA . LEU C 3 95 ? 22.596 26.847 135.905 1.00 30.00 95 LEU 3 CA 1
ATOM 345 C CA . SER C 3 96 ? 21.663 30.527 136.102 1.00 30.00 96 SER 3 CA 1
ATOM 346 C CA . HIS C 3 97 ? 25.142 31.982 135.799 1.00 30.00 97 HIS 3 CA 1
ATOM 347 C CA . THR C 3 98 ? 26.369 29.800 132.967 1.00 30.00 98 THR 3 CA 1
ATOM 348 C CA . MET C 3 99 ? 26.520 31.466 129.503 1.00 30.00 99 MET 3 CA 1
ATOM 349 C CA . LEU C 3 100 ? 23.181 29.841 128.632 1.00 30.00 100 LEU 3 CA 1
ATOM 350 C CA . GLY C 3 101 ? 21.634 30.939 131.902 1.00 30.00 101 GLY 3 CA 1
ATOM 351 C CA . GLU C 3 102 ? 22.902 34.491 131.531 1.00 30.00 102 GLU 3 CA 1
ATOM 352 C CA . ILE C 3 103 ? 21.461 34.952 128.061 1.00 30.00 103 ILE 3 CA 1
ATOM 353 C CA . LEU C 3 104 ? 18.233 33.362 129.269 1.00 30.00 104 LEU 3 CA 1
ATOM 354 C CA . ASN C 3 105 ? 17.927 36.147 131.793 1.00 30.00 105 ASN 3 CA 1
ATOM 355 C CA . TYR C 3 106 ? 17.720 38.875 129.201 1.00 30.00 106 TYR 3 CA 1
ATOM 356 C CA . TYR C 3 107 ? 14.541 37.096 128.070 1.00 30.00 107 TYR 3 CA 1
ATOM 357 C CA . THR C 3 108 ? 11.189 35.995 129.524 1.00 30.00 108 THR 3 CA 1
ATOM 358 C CA . HIS C 3 109 ? 10.408 32.761 127.718 1.00 30.00 109 HIS 3 CA 1
ATOM 359 C CA . TRP C 3 110 ? 12.482 29.757 126.714 1.00 30.00 110 TRP 3 CA 1
ATOM 360 C CA . ALA C 3 111 ? 11.983 26.642 124.669 1.00 30.00 111 ALA 3 CA 1
ATOM 361 C CA . GLY C 3 112 ? 14.081 23.817 123.369 1.00 30.00 112 GLY 3 CA 1
ATOM 362 C CA . SER C 3 113 ? 16.331 20.879 124.125 1.00 30.00 113 SER 3 CA 1
ATOM 363 C CA . LEU C 3 114 ? 19.222 21.213 126.533 1.00 30.00 114 LEU 3 CA 1
ATOM 364 C CA . LYS C 3 115 ? 22.504 19.340 126.292 1.00 30.00 115 LYS 3 CA 1
ATOM 365 C CA . PHE C 3 116 ? 24.513 18.133 129.286 1.00 30.00 116 PHE 3 CA 1
ATOM 366 C CA . THR C 3 117 ? 28.085 16.908 129.029 1.00 30.00 117 THR 3 CA 1
ATOM 367 C CA . PHE C 3 118 ? 30.210 15.312 131.750 1.00 30.00 118 PHE 3 CA 1
ATOM 368 C CA . LEU C 3 119 ? 33.988 15.141 131.740 1.00 30.00 119 LEU 3 CA 1
ATOM 369 C CA . PHE C 3 120 ? 35.886 12.598 133.821 1.00 30.00 120 PHE 3 CA 1
ATOM 370 C CA . CYS C 3 121 ? 39.116 14.140 135.056 1.00 30.00 121 CYS 3 CA 1
ATOM 371 C CA . GLY C 3 122 ? 40.396 11.182 137.047 1.00 30.00 122 GLY 3 CA 1
ATOM 372 C CA . SER C 3 123 ? 43.298 8.903 136.039 1.00 30.00 123 SER 3 CA 1
ATOM 373 C CA . MET C 3 124 ? 43.658 6.472 133.162 1.00 30.00 124 MET 3 CA 1
ATOM 374 C CA . MET C 3 125 ? 43.835 3.506 135.511 1.00 30.00 125 MET 3 CA 1
ATOM 375 C CA . ALA C 3 126 ? 40.479 4.437 137.001 1.00 30.00 126 ALA 3 CA 1
ATOM 376 C CA . THR C 3 127 ? 37.408 2.598 135.760 1.00 30.00 127 THR 3 CA 1
ATOM 377 C CA . GLY C 3 128 ? 33.664 2.801 136.402 1.00 30.00 128 GLY 3 CA 1
ATOM 378 C CA . LYS C 3 129 ? 30.075 3.132 135.273 1.00 30.00 129 LYS 3 CA 1
ATOM 379 C CA . LEU C 3 130 ? 27.767 6.025 136.047 1.00 30.00 130 LEU 3 CA 1
ATOM 380 C CA . LEU C 3 131 ? 24.102 6.573 135.384 1.00 30.00 131 LEU 3 CA 1
ATOM 381 C CA . VAL C 3 132 ? 22.879 9.958 134.188 1.00 30.00 132 VAL 3 CA 1
ATOM 382 C CA . SER C 3 133 ? 19.197 10.678 134.478 1.00 30.00 133 SER 3 CA 1
ATOM 383 C CA . TYR C 3 134 ? 16.427 13.047 133.545 1.00 30.00 134 TYR 3 CA 1
ATOM 384 C CA . ALA C 3 135 ? 12.985 12.928 135.060 1.00 30.00 135 ALA 3 CA 1
ATOM 385 C CA . PRO C 3 136 ? 10.134 14.947 133.601 1.00 30.00 136 PRO 3 CA 1
ATOM 386 C CA . PRO C 3 137 ? 8.133 16.834 136.229 1.00 30.00 137 PRO 3 CA 1
ATOM 387 C CA . GLY C 3 138 ? 5.125 15.816 138.329 1.00 30.00 138 GLY 3 CA 1
ATOM 388 C CA . ALA C 3 139 ? 6.462 13.267 140.767 1.00 30.00 139 ALA 3 CA 1
ATOM 389 C CA . ASP C 3 140 ? 8.801 13.089 143.769 1.00 30.00 140 ASP 3 CA 1
ATOM 390 C CA . PRO C 3 141 ? 12.273 14.189 142.734 1.00 30.00 141 PRO 3 CA 1
ATOM 391 C CA . PRO C 3 142 ? 14.527 11.123 142.495 1.00 30.00 142 PRO 3 CA 1
ATOM 392 C CA . LYS C 3 143 ? 16.551 10.306 145.588 1.00 30.00 143 LYS 3 CA 1
ATOM 393 C CA . LYS C 3 144 ? 17.618 6.868 144.562 1.00 30.00 144 LYS 3 CA 1
ATOM 394 C CA . ARG C 3 145 ? 19.006 5.126 141.453 1.00 30.00 145 ARG 3 CA 1
ATOM 395 C CA . LYS C 3 146 ? 15.996 2.857 141.514 1.00 30.00 146 LYS 3 CA 1
ATOM 396 C CA . GLU C 3 147 ? 13.705 5.724 140.694 1.00 30.00 147 GLU 3 CA 1
ATOM 397 C CA . ALA C 3 148 ? 16.057 7.698 138.455 1.00 30.00 148 ALA 3 CA 1
ATOM 398 C CA . MET C 3 149 ? 16.398 4.501 136.392 1.00 30.00 149 MET 3 CA 1
ATOM 399 C CA . LEU C 3 150 ? 12.754 4.818 135.506 1.00 30.00 150 LEU 3 CA 1
ATOM 400 C CA . GLY C 3 151 ? 13.089 8.016 133.519 1.00 30.00 151 GLY 3 CA 1
ATOM 401 C CA . THR C 3 152 ? 15.211 9.141 130.572 1.00 30.00 152 THR 3 CA 1
ATOM 402 C CA . HIS C 3 153 ? 18.706 7.856 131.136 1.00 30.00 153 HIS 3 CA 1
ATOM 403 C CA . VAL C 3 154 ? 22.130 7.092 129.872 1.00 30.00 154 VAL 3 CA 1
ATOM 404 C CA . ILE C 3 155 ? 24.804 4.716 131.135 1.00 30.00 155 ILE 3 CA 1
ATOM 405 C CA . TRP C 3 156 ? 28.266 6.180 131.054 1.00 30.00 156 TRP 3 CA 1
ATOM 406 C CA . ASP C 3 157 ? 31.368 3.989 131.011 1.00 30.00 157 ASP 3 CA 1
ATOM 407 C CA . ILE C 3 158 ? 34.188 6.081 132.492 1.00 30.00 158 ILE 3 CA 1
ATOM 408 C CA . GLY C 3 159 ? 36.909 3.654 131.589 1.00 30.00 159 GLY 3 CA 1
ATOM 409 C CA . LEU C 3 160 ? 35.955 3.413 127.924 1.00 30.00 160 LEU 3 CA 1
ATOM 410 C CA . GLN C 3 161 ? 35.311 7.067 127.322 1.00 30.00 161 GLN 3 CA 1
ATOM 411 C CA . SER C 3 162 ? 36.373 10.064 129.322 1.00 30.00 162 SER 3 CA 1
ATOM 412 C CA . SER C 3 163 ? 33.430 12.240 128.529 1.00 30.00 163 SER 3 CA 1
ATOM 413 C CA . CYS C 3 164 ? 29.715 11.728 128.122 1.00 30.00 164 CYS 3 CA 1
ATOM 414 C CA . THR C 3 165 ? 26.863 13.700 126.626 1.00 30.00 165 THR 3 CA 1
ATOM 415 C CA . MET C 3 166 ? 23.193 13.556 127.483 1.00 30.00 166 MET 3 CA 1
ATOM 416 C CA . VAL C 3 167 ? 20.493 15.460 125.662 1.00 30.00 167 VAL 3 CA 1
ATOM 417 C CA . VAL C 3 168 ? 17.508 16.574 127.742 1.00 30.00 168 VAL 3 CA 1
ATOM 418 C CA . PRO C 3 169 ? 14.823 16.663 125.034 1.00 30.00 169 PRO 3 CA 1
ATOM 419 C CA . TRP C 3 170 ? 12.185 19.386 125.069 1.00 30.00 170 TRP 3 CA 1
ATOM 420 C CA . ILE C 3 171 ? 9.200 18.019 126.892 1.00 30.00 171 ILE 3 CA 1
ATOM 421 C CA . SER C 3 172 ? 6.719 20.501 128.252 1.00 30.00 172 SER 3 CA 1
ATOM 422 C CA . ASN C 3 173 ? 2.970 21.069 128.593 1.00 30.00 173 ASN 3 CA 1
ATOM 423 C CA . THR C 3 174 ? 3.304 24.729 127.728 1.00 30.00 174 THR 3 CA 1
ATOM 424 C CA . THR C 3 175 ? 4.745 25.956 124.405 1.00 30.00 175 THR 3 CA 1
ATOM 425 C CA . TYR C 3 176 ? 7.324 27.909 126.274 1.00 30.00 176 TYR 3 CA 1
ATOM 426 C CA . ARG C 3 177 ? 8.623 27.956 129.856 1.00 30.00 177 ARG 3 CA 1
ATOM 427 C CA . GLN C 3 178 ? 9.307 31.056 131.967 1.00 30.00 178 GLN 3 CA 1
ATOM 428 C CA . THR C 3 179 ? 12.843 32.177 132.889 1.00 30.00 179 THR 3 CA 1
ATOM 429 C CA . ILE C 3 180 ? 11.921 32.186 136.587 1.00 30.00 180 ILE 3 CA 1
ATOM 430 C CA . ASP C 3 181 ? 11.179 29.524 139.242 1.00 30.00 181 ASP 3 CA 1
ATOM 431 C CA . ASP C 3 182 ? 7.541 28.757 138.715 1.00 30.00 182 ASP 3 CA 1
ATOM 432 C CA . SER C 3 183 ? 5.657 25.498 139.424 1.00 30.00 183 SER 3 CA 1
ATOM 433 C CA . PHE C 3 184 ? 3.346 26.005 136.517 1.00 30.00 184 PHE 3 CA 1
ATOM 434 C CA . THR C 3 185 ? 6.225 25.768 134.037 1.00 30.00 185 THR 3 CA 1
ATOM 435 C CA . GLU C 3 186 ? 8.607 23.438 135.909 1.00 30.00 186 GLU 3 CA 1
ATOM 436 C CA . GLY C 3 187 ? 11.033 21.315 133.872 1.00 30.00 187 GLY 3 CA 1
ATOM 437 C CA . GLY C 3 188 ? 11.984 18.307 135.990 1.00 30.00 188 GLY 3 CA 1
ATOM 438 C CA . TYR C 3 189 ? 15.056 16.723 137.480 1.00 30.00 189 TYR 3 CA 1
ATOM 439 C CA . ILE C 3 190 ? 18.584 15.904 136.435 1.00 30.00 190 ILE 3 CA 1
ATOM 440 C CA . SER C 3 191 ? 20.470 13.504 138.640 1.00 30.00 191 SER 3 CA 1
ATOM 441 C CA . VAL C 3 192 ? 23.642 11.395 138.502 1.00 30.00 192 VAL 3 CA 1
ATOM 442 C CA . PHE C 3 193 ? 24.473 8.001 140.003 1.00 30.00 193 PHE 3 CA 1
ATOM 443 C CA . TYR C 3 194 ? 26.959 5.178 140.414 1.00 30.00 194 TYR 3 CA 1
ATOM 444 C CA . GLN C 3 195 ? 25.870 2.325 138.139 1.00 30.00 195 GLN 3 CA 1
ATOM 445 C CA . THR C 3 196 ? 28.595 -0.038 139.333 1.00 30.00 196 THR 3 CA 1
ATOM 446 C CA . ARG C 3 197 ? 31.354 1.883 141.219 1.00 30.00 197 ARG 3 CA 1
ATOM 447 C CA . ILE C 3 198 ? 34.663 3.631 140.595 1.00 30.00 198 ILE 3 CA 1
ATOM 448 C CA . VAL C 3 199 ? 37.465 1.119 140.676 1.00 30.00 199 VAL 3 CA 1
ATOM 449 C CA . VAL C 3 200 ? 41.178 1.809 140.884 1.00 30.00 200 VAL 3 CA 1
ATOM 450 C CA . PRO C 3 201 ? 44.312 -0.296 141.272 1.00 30.00 201 PRO 3 CA 1
ATOM 451 C CA . LEU C 3 202 ? 46.982 0.215 143.954 1.00 30.00 202 LEU 3 CA 1
ATOM 452 C CA . SER C 3 203 ? 49.406 3.167 143.665 1.00 30.00 203 SER 3 CA 1
ATOM 453 C CA . THR C 3 204 ? 46.660 5.284 142.240 1.00 30.00 204 THR 3 CA 1
ATOM 454 C CA . PRO C 3 205 ? 44.357 8.063 143.434 1.00 30.00 205 PRO 3 CA 1
ATOM 455 C CA . ARG C 3 206 ? 41.093 6.937 145.030 1.00 30.00 206 ARG 3 CA 1
ATOM 456 C CA . GLU C 3 207 ? 39.378 10.231 144.589 1.00 30.00 207 GLU 3 CA 1
ATOM 457 C CA . MET C 3 208 ? 38.861 12.178 141.446 1.00 30.00 208 MET 3 CA 1
ATOM 458 C CA . ASP C 3 209 ? 36.880 14.966 139.873 1.00 30.00 209 ASP 3 CA 1
ATOM 459 C CA . ILE C 3 210 ? 34.283 15.259 137.225 1.00 30.00 210 ILE 3 CA 1
ATOM 460 C CA . LEU C 3 211 ? 33.506 18.465 135.417 1.00 30.00 211 LEU 3 CA 1
ATOM 461 C CA . GLY C 3 212 ? 30.129 19.129 133.904 1.00 30.00 212 GLY 3 CA 1
ATOM 462 C CA . PHE C 3 213 ? 28.878 21.345 131.130 1.00 30.00 213 PHE 3 CA 1
ATOM 463 C CA . VAL C 3 214 ? 25.650 22.736 129.696 1.00 30.00 214 VAL 3 CA 1
ATOM 464 C CA . SER C 3 215 ? 24.467 24.317 126.487 1.00 30.00 215 SER 3 CA 1
ATOM 465 C CA . ALA C 3 216 ? 21.459 24.791 124.253 1.00 30.00 216 ALA 3 CA 1
ATOM 466 C CA . CYS C 3 217 ? 20.645 22.547 121.303 1.00 30.00 217 CYS 3 CA 1
ATOM 467 C CA . ASN C 3 218 ? 19.835 24.045 117.847 1.00 30.00 218 ASN 3 CA 1
ATOM 468 C CA . ASP C 3 219 ? 16.118 23.570 118.375 1.00 30.00 219 ASP 3 CA 1
ATOM 469 C CA . PHE C 3 220 ? 16.286 26.238 121.081 1.00 30.00 220 PHE 3 CA 1
ATOM 470 C CA . SER C 3 221 ? 14.827 29.689 121.280 1.00 30.00 221 SER 3 CA 1
ATOM 471 C CA . VAL C 3 222 ? 13.816 32.511 123.536 1.00 30.00 222 VAL 3 CA 1
ATOM 472 C CA . ARG C 3 223 ? 11.337 35.360 123.662 1.00 30.00 223 ARG 3 CA 1
ATOM 473 C CA . LEU C 3 224 ? 10.267 38.686 125.151 1.00 30.00 224 LEU 3 CA 1
ATOM 474 C CA . LEU C 3 225 ? 13.418 40.682 125.720 1.00 30.00 225 LEU 3 CA 1
ATOM 475 C CA . ARG C 3 226 ? 13.850 42.013 129.236 1.00 30.00 226 ARG 3 CA 1
ATOM 476 C CA . ASP C 3 227 ? 16.264 43.477 131.714 1.00 30.00 227 ASP 3 CA 1
ATOM 477 C CA . THR C 3 228 ? 18.309 41.180 133.887 1.00 30.00 228 THR 3 CA 1
ATOM 478 C CA . THR C 3 229 ? 18.760 40.954 137.645 1.00 30.00 229 THR 3 CA 1
ATOM 479 C CA . HIS C 3 230 ? 22.281 39.632 137.241 1.00 30.00 230 HIS 3 CA 1
ATOM 480 C CA . ILE C 3 231 ? 23.802 43.100 137.436 1.00 30.00 231 ILE 3 CA 1
ATOM 481 C CA . ALA D 4 1 ? 43.886 16.274 111.806 1.00 30.00 97 ALA 4 CA 1
ATOM 482 C CA . ALA D 4 2 ? 40.313 15.208 112.702 1.00 30.00 98 ALA 4 CA 1
ATOM 483 C CA . ASN D 4 3 ? 41.810 16.923 115.761 1.00 30.00 99 ASN 4 CA 1
ATOM 484 C CA . SER D 4 4 ? 41.891 20.318 114.063 1.00 30.00 100 SER 4 CA 1
ATOM 485 C CA . VAL D 4 5 ? 39.404 23.147 114.100 1.00 30.00 101 VAL 4 CA 1
ATOM 486 C CA . VAL D 4 6 ? 38.719 26.227 112.021 1.00 30.00 102 VAL 4 CA 1
ATOM 487 C CA . ALA D 4 7 ? 37.309 28.899 114.308 1.00 30.00 103 ALA 4 CA 1
ATOM 488 C CA . TYR D 4 8 ? 33.803 30.055 113.451 1.00 30.00 104 TYR 4 CA 1
ATOM 489 C CA . GLY D 4 9 ? 34.107 27.981 110.289 1.00 30.00 105 GLY 4 CA 1
ATOM 490 C CA . ARG D 4 10 ? 36.279 30.779 108.941 1.00 30.00 106 ARG 4 CA 1
ATOM 491 C CA . TRP D 4 11 ? 39.639 30.500 107.383 1.00 30.00 107 TRP 4 CA 1
ATOM 492 C CA . PRO D 4 12 ? 42.233 33.295 107.678 1.00 30.00 108 PRO 4 CA 1
ATOM 493 C CA . GLU D 4 13 ? 42.183 35.863 104.886 1.00 30.00 109 GLU 4 CA 1
ATOM 494 C CA . TYR D 4 14 ? 43.881 39.045 103.612 1.00 30.00 110 TYR 4 CA 1
ATOM 495 C CA . LEU D 4 15 ? 42.449 42.439 104.444 1.00 30.00 111 LEU 4 CA 1
ATOM 496 C CA . ARG D 4 16 ? 40.780 42.708 101.164 1.00 30.00 112 ARG 4 CA 1
ATOM 497 C CA . ASP D 4 30 ? 39.019 44.785 98.734 1.00 30.00 113 ASP 4 CA 1
ATOM 498 C CA . VAL D 4 31 ? 55.566 37.089 104.034 1.00 30.00 127 VAL 4 CA 1
ATOM 499 C CA . ALA D 4 32 ? 58.092 34.830 105.868 1.00 30.00 128 ALA 4 CA 1
ATOM 500 C CA . ALA D 4 33 ? 58.102 36.761 109.129 1.00 30.00 129 ALA 4 CA 1
ATOM 501 C CA . CYS D 4 34 ? 54.738 35.043 109.396 1.00 30.00 130 CYS 4 CA 1
ATOM 502 C CA . ARG D 4 35 ? 55.823 31.461 110.050 1.00 30.00 131 ARG 4 CA 1
ATOM 503 C CA . PHE D 4 36 ? 55.849 28.828 112.822 1.00 30.00 132 PHE 4 CA 1
ATOM 504 C CA . TYR D 4 37 ? 57.304 29.910 116.107 1.00 30.00 133 TYR 4 CA 1
ATOM 505 C CA . THR D 4 38 ? 57.685 27.407 118.948 1.00 30.00 134 THR 4 CA 1
ATOM 506 C CA . LEU D 4 39 ? 57.295 28.886 122.418 1.00 30.00 135 LE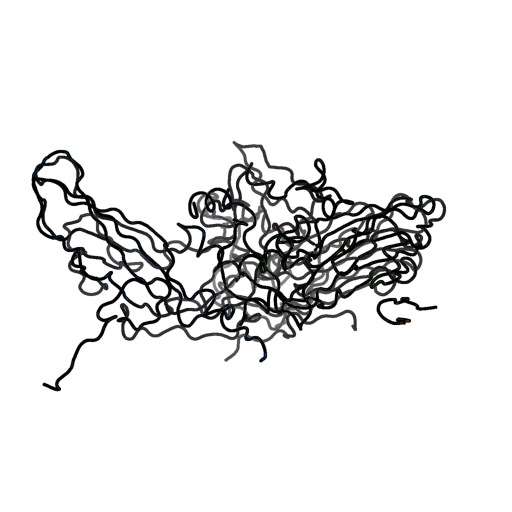U 4 CA 1
ATOM 507 C CA . ASP D 4 40 ? 58.859 27.844 125.685 1.00 30.00 136 ASP 4 CA 1
ATOM 508 C CA . THR D 4 41 ? 57.641 24.461 126.734 1.00 30.00 137 THR 4 CA 1
ATOM 509 C CA . VAL D 4 42 ? 55.539 24.173 129.859 1.00 30.00 138 VAL 4 CA 1
ATOM 510 C CA . SER D 4 43 ? 54.993 21.275 132.271 1.00 30.00 139 SER 4 CA 1
ATOM 511 C CA . TRP D 4 44 ? 51.720 19.564 133.061 1.00 30.00 140 TRP 4 CA 1
ATOM 512 C CA . THR D 4 45 ? 51.513 18.000 136.479 1.00 30.00 141 THR 4 CA 1
ATOM 513 C CA . LYS D 4 46 ? 48.973 16.318 138.744 1.00 30.00 142 LYS 4 CA 1
ATOM 514 C CA . GLU D 4 47 ? 48.433 19.762 140.229 1.00 30.00 143 GLU 4 CA 1
ATOM 515 C CA . SER D 4 48 ? 48.468 22.239 137.348 1.00 30.00 144 SER 4 CA 1
ATOM 516 C CA . ARG D 4 49 ? 45.316 24.390 137.184 1.00 30.00 145 ARG 4 CA 1
ATOM 517 C CA . GLY D 4 50 ? 45.863 25.724 133.673 1.00 30.00 146 GLY 4 CA 1
ATOM 518 C CA . TRP D 4 51 ? 47.718 28.118 131.372 1.00 30.00 147 TRP 4 CA 1
ATOM 519 C CA . TRP D 4 52 ? 46.940 31.195 129.272 1.00 30.00 148 TRP 4 CA 1
ATOM 520 C CA . TRP D 4 53 ? 48.497 33.278 126.562 1.00 30.00 149 TRP 4 CA 1
ATOM 521 C CA . LYS D 4 54 ? 47.484 36.207 124.371 1.00 30.00 150 LYS 4 CA 1
ATOM 522 C CA . LEU D 4 55 ? 47.900 36.964 120.672 1.00 30.00 151 LEU 4 CA 1
ATOM 523 C CA . PRO D 4 56 ? 49.732 38.850 119.305 1.00 30.00 152 PRO 4 CA 1
ATOM 524 C CA . ASP D 4 57 ? 51.472 39.344 122.653 1.00 30.00 153 ASP 4 CA 1
ATOM 525 C CA . ALA D 4 58 ? 52.995 35.851 122.996 1.00 30.00 154 ALA 4 CA 1
ATOM 526 C CA . LEU D 4 59 ? 54.718 36.370 119.669 1.00 30.00 155 LEU 4 CA 1
ATOM 527 C CA . ARG D 4 60 ? 56.031 39.888 120.285 1.00 30.00 156 ARG 4 CA 1
ATOM 528 C CA . ASP D 4 61 ? 59.671 38.765 120.342 1.00 30.00 157 ASP 4 CA 1
ATOM 529 C CA . MET D 4 62 ? 59.569 36.222 117.568 1.00 30.00 158 MET 4 CA 1
ATOM 530 C CA . GLY D 4 63 ? 62.087 37.173 114.908 1.00 30.00 159 GLY 4 CA 1
ATOM 531 C CA . LEU D 4 64 ? 60.929 39.376 112.045 1.00 30.00 160 LEU 4 CA 1
ATOM 532 C CA . PHE D 4 65 ? 57.295 39.052 113.077 1.00 30.00 161 PHE 4 CA 1
ATOM 533 C CA . GLY D 4 66 ? 57.912 40.909 116.291 1.00 30.00 162 GLY 4 CA 1
ATOM 534 C CA . GLN D 4 67 ? 59.964 43.548 114.489 1.00 30.00 163 GLN 4 CA 1
ATOM 535 C CA . ASN D 4 68 ? 57.242 44.138 111.968 1.00 30.00 164 ASN 4 CA 1
ATOM 536 C CA . MET D 4 69 ? 54.759 44.484 114.770 1.00 30.00 165 MET 4 CA 1
ATOM 537 C CA . TYR D 4 70 ? 56.655 47.234 116.549 1.00 30.00 166 TYR 4 CA 1
ATOM 538 C CA . TYR D 4 71 ? 57.712 49.181 113.411 1.00 30.00 167 TYR 4 CA 1
ATOM 539 C CA . HIS D 4 72 ? 54.088 49.634 112.328 1.00 30.00 168 HIS 4 CA 1
ATOM 540 C CA . TYR D 4 73 ? 51.086 51.509 113.719 1.00 30.00 169 TYR 4 CA 1
ATOM 541 C CA . LEU D 4 74 ? 48.706 48.911 112.440 1.00 30.00 170 LEU 4 CA 1
ATOM 542 C CA . GLY D 4 75 ? 48.830 45.213 111.884 1.00 30.00 171 GLY 4 CA 1
ATOM 543 C CA . ARG D 4 76 ? 46.506 42.282 111.359 1.00 30.00 172 ARG 4 CA 1
ATOM 544 C CA . SER D 4 77 ? 46.952 38.582 111.406 1.00 30.00 173 SER 4 CA 1
ATOM 545 C CA . GLY D 4 78 ? 45.287 35.271 111.784 1.00 30.00 174 GLY 4 CA 1
ATOM 546 C CA . TYR D 4 79 ? 46.890 32.249 113.494 1.00 30.00 175 TYR 4 CA 1
ATOM 547 C CA . THR D 4 80 ? 47.509 28.539 113.426 1.00 30.00 176 THR 4 CA 1
ATOM 548 C CA . VAL D 4 81 ? 47.836 27.272 116.982 1.00 30.00 177 VAL 4 CA 1
ATOM 549 C CA . HIS D 4 82 ? 49.364 23.831 117.322 1.00 30.00 178 HIS 4 CA 1
ATOM 550 C CA . VAL D 4 83 ? 49.273 22.384 120.870 1.00 30.00 179 VAL 4 CA 1
ATOM 551 C CA . GLN D 4 84 ? 51.629 19.410 121.366 1.00 30.00 180 GLN 4 CA 1
ATOM 552 C CA . CYS D 4 85 ? 51.339 17.011 124.299 1.00 30.00 181 CYS 4 CA 1
ATOM 553 C CA . ASN D 4 86 ? 52.220 13.329 124.272 1.00 30.00 182 ASN 4 CA 1
ATOM 554 C CA . ALA D 4 87 ? 52.104 10.581 126.871 1.00 30.00 183 ALA 4 CA 1
ATOM 555 C CA . SER D 4 88 ? 51.988 6.730 127.084 1.00 30.00 184 SER 4 CA 1
ATOM 556 C CA . LYS D 4 89 ? 49.079 4.276 126.713 1.00 30.00 185 LYS 4 CA 1
ATOM 557 C CA . PHE D 4 90 ? 49.200 3.957 130.471 1.00 30.00 186 PHE 4 CA 1
ATOM 558 C CA . HIS D 4 91 ? 48.900 7.671 131.132 1.00 30.00 187 HIS 4 CA 1
ATOM 559 C CA . GLN D 4 92 ? 45.556 9.451 131.341 1.00 30.00 188 GLN 4 CA 1
ATOM 560 C CA . GLY D 4 93 ? 44.112 12.931 131.302 1.00 30.00 189 GLY 4 CA 1
ATOM 561 C CA . ALA D 4 94 ? 42.366 15.518 129.181 1.00 30.00 190 ALA 4 CA 1
ATOM 562 C CA . LEU D 4 95 ? 43.276 18.999 128.100 1.00 30.00 191 LEU 4 CA 1
ATOM 563 C CA . GLY D 4 96 ? 40.707 21.577 127.074 1.00 30.00 192 GLY 4 CA 1
ATOM 564 C CA . VAL D 4 97 ? 42.223 23.969 124.512 1.00 30.00 193 VAL 4 CA 1
ATOM 565 C CA . PHE D 4 98 ? 40.175 27.131 124.181 1.00 30.00 194 PHE 4 CA 1
ATOM 566 C CA . ALA D 4 99 ? 40.554 30.032 121.739 1.00 30.00 195 ALA 4 CA 1
ATOM 567 C CA . VAL D 4 100 ? 38.769 33.088 123.173 1.00 30.00 196 VAL 4 CA 1
ATOM 568 C CA . PRO D 4 101 ? 38.071 36.298 121.189 1.00 30.00 197 PRO 4 CA 1
ATOM 569 C CA . GLU D 4 102 ? 38.619 39.475 123.309 1.00 30.00 198 GLU 4 CA 1
ATOM 570 C CA . MET D 4 103 ? 39.621 37.385 126.314 1.00 30.00 199 MET 4 CA 1
ATOM 571 C CA . CYS D 4 104 ? 39.365 39.979 129.032 1.00 30.00 200 CYS 4 CA 1
ATOM 572 C CA . LEU D 4 105 ? 40.504 38.537 132.336 1.00 30.00 201 LEU 4 CA 1
ATOM 573 C CA . ALA D 4 106 ? 39.616 39.507 135.907 1.00 30.00 202 ALA 4 CA 1
ATOM 574 C CA . GLY D 4 107 ? 41.967 41.416 138.202 1.00 30.00 203 GLY 4 CA 1
ATOM 575 C CA . ASP D 4 108 ? 43.502 40.874 141.670 1.00 30.00 204 ASP 4 CA 1
ATOM 576 C CA . SER D 4 109 ? 41.783 43.797 143.389 1.00 30.00 205 SER 4 CA 1
ATOM 577 C CA . ASN D 4 110 ? 38.622 44.167 145.374 1.00 30.00 206 ASN 4 CA 1
ATOM 578 C CA . THR D 4 111 ? 38.980 47.842 146.175 1.00 30.00 207 THR 4 CA 1
ATOM 579 C CA . THR D 4 112 ? 39.374 49.093 142.593 1.00 30.00 208 THR 4 CA 1
ATOM 580 C CA . THR D 4 113 ? 38.414 47.719 139.138 1.00 30.00 209 THR 4 CA 1
ATOM 581 C CA . MET D 4 114 ? 39.849 47.414 135.588 1.00 30.00 210 MET 4 CA 1
ATOM 582 C CA . HIS D 4 115 ? 43.277 48.146 136.977 1.00 30.00 211 HIS 4 CA 1
ATOM 583 C CA . THR D 4 116 ? 45.687 45.441 135.753 1.00 30.00 212 THR 4 CA 1
ATOM 584 C CA . SER D 4 117 ? 48.845 47.061 134.414 1.00 30.00 213 SER 4 CA 1
ATOM 585 C CA . TYR D 4 118 ? 49.867 46.811 130.731 1.00 30.00 214 TYR 4 CA 1
ATOM 586 C CA . GLN D 4 119 ? 52.990 44.983 131.866 1.00 30.00 215 GLN 4 CA 1
ATOM 587 C CA . ASN D 4 120 ? 51.089 42.388 133.792 1.00 30.00 216 ASN 4 CA 1
ATOM 588 C CA . ALA D 4 121 ? 48.356 41.970 131.256 1.00 30.00 217 ALA 4 CA 1
ATOM 589 C CA . ASN D 4 122 ? 50.937 41.209 128.622 1.00 30.00 218 ASN 4 CA 1
ATOM 590 C CA . PRO D 4 123 ? 53.214 38.348 129.723 1.00 30.00 219 PRO 4 CA 1
ATOM 591 C CA . GLY D 4 124 ? 54.696 37.717 126.339 1.00 30.00 220 GLY 4 CA 1
ATOM 592 C CA . GLU D 4 125 ? 55.736 34.140 125.391 1.00 30.00 221 GLU 4 CA 1
ATOM 593 C CA . LYS D 4 126 ? 56.269 33.319 129.016 1.00 30.00 222 LYS 4 CA 1
ATOM 594 C CA . GLY D 4 127 ? 52.675 32.693 129.554 1.00 30.00 223 GLY 4 CA 1
ATOM 595 C CA . GLY D 4 128 ? 50.477 33.536 132.456 1.00 30.00 224 GLY 4 CA 1
ATOM 596 C CA . THR D 4 129 ? 48.620 30.912 134.550 1.00 30.00 225 THR 4 CA 1
ATOM 597 C CA . PHE D 4 130 ? 45.231 29.970 136.085 1.00 30.00 226 PHE 4 CA 1
ATOM 598 C CA . THR D 4 131 ? 44.384 29.523 139.791 1.00 30.00 227 THR 4 CA 1
ATOM 599 C CA . GLY D 4 132 ? 41.945 27.436 141.862 1.00 30.00 228 GLY 4 CA 1
ATOM 600 C CA . THR D 4 133 ? 41.028 30.333 144.195 1.00 30.00 229 THR 4 CA 1
ATOM 601 C CA . PHE D 4 134 ? 40.554 34.065 144.278 1.00 30.00 230 PHE 4 CA 1
ATOM 602 C CA . THR D 4 135 ? 43.144 35.905 146.339 1.00 30.00 231 THR 4 CA 1
ATOM 603 C CA . PRO D 4 136 ? 42.402 39.638 146.595 1.00 30.00 232 PRO 4 CA 1
ATOM 604 C CA . ASP D 4 137 ? 45.508 41.874 146.453 1.00 30.00 233 ASP 4 CA 1
ATOM 605 C CA . ASN D 4 138 ? 45.091 43.561 149.803 1.00 30.00 234 ASN 4 CA 1
ATOM 606 C CA . ASN D 4 139 ? 48.228 45.728 149.558 1.00 30.00 235 ASN 4 CA 1
ATOM 607 C CA . GLN D 4 140 ? 46.429 49.061 149.327 1.00 30.00 236 GLN 4 CA 1
ATOM 608 C CA . THR D 4 141 ? 49.398 51.415 149.224 1.00 30.00 237 THR 4 CA 1
ATOM 609 C CA . SER D 4 142 ? 51.522 49.541 146.686 1.00 30.00 238 SER 4 CA 1
ATOM 610 C CA . PRO D 4 143 ? 49.175 47.527 144.426 1.00 30.00 239 PRO 4 CA 1
ATOM 611 C CA . ALA D 4 144 ? 50.186 44.332 142.561 1.00 30.00 240 ALA 4 CA 1
ATOM 612 C CA . ARG D 4 145 ? 48.021 45.489 139.700 1.00 30.00 241 ARG 4 CA 1
ATOM 613 C CA . ARG D 4 146 ? 47.626 42.122 138.109 1.00 30.00 242 ARG 4 CA 1
ATOM 614 C CA . PHE D 4 147 ? 45.144 39.421 137.053 1.00 30.00 243 PHE 4 CA 1
ATOM 615 C CA . CYS D 4 148 ? 43.720 36.753 139.300 1.00 30.00 244 CYS 4 CA 1
ATOM 616 C CA . PRO D 4 149 ? 42.222 34.142 136.959 1.00 30.00 245 PRO 4 CA 1
ATOM 617 C CA . VAL D 4 150 ? 40.054 31.503 138.687 1.00 30.00 246 VAL 4 CA 1
ATOM 618 C CA . ASP D 4 151 ? 39.945 28.267 136.682 1.00 30.00 247 ASP 4 CA 1
ATOM 619 C CA . TYR D 4 152 ? 36.283 27.205 137.082 1.00 30.00 248 TYR 4 CA 1
ATOM 620 C CA . LEU D 4 153 ? 35.271 30.753 136.139 1.00 30.00 249 LEU 4 CA 1
ATOM 621 C CA . LEU D 4 154 ? 37.501 30.932 133.042 1.00 30.00 250 LEU 4 CA 1
ATOM 622 C CA . GLY D 4 155 ? 39.244 33.823 134.761 1.00 30.00 251 GLY 4 CA 1
ATOM 623 C CA . ASN D 4 156 ? 36.357 36.034 133.587 1.00 30.00 252 ASN 4 CA 1
ATOM 624 C CA . GLY D 4 157 ? 33.226 35.458 135.666 1.00 30.00 253 GLY 4 CA 1
ATOM 625 C CA . THR D 4 158 ? 31.711 32.764 133.481 1.00 30.00 254 THR 4 CA 1
ATOM 626 C CA . LEU D 4 159 ? 31.567 28.990 134.106 1.00 30.00 255 LEU 4 CA 1
ATOM 627 C CA . LEU D 4 160 ? 34.342 26.879 132.567 1.00 30.00 256 LEU 4 CA 1
ATOM 628 C CA . GLY D 4 161 ? 31.872 24.162 131.610 1.00 30.00 257 GLY 4 CA 1
ATOM 629 C CA . ASN D 4 162 ? 30.436 26.560 129.064 1.00 30.00 258 ASN 4 CA 1
ATOM 630 C CA . ALA D 4 163 ? 33.800 27.626 127.583 1.00 30.00 259 ALA 4 CA 1
ATOM 631 C CA . PHE D 4 164 ? 33.047 25.245 124.746 1.00 30.00 260 PHE 4 CA 1
ATOM 632 C CA . VAL D 4 165 ? 30.808 27.826 123.040 1.00 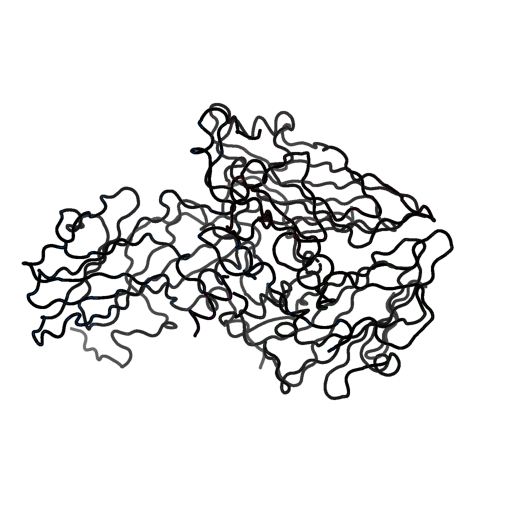30.00 261 VAL 4 CA 1
ATOM 633 C CA . PHE D 4 166 ? 34.220 29.257 122.064 1.00 30.00 262 PHE 4 CA 1
ATOM 634 C CA . PRO D 4 167 ? 36.391 27.860 119.204 1.00 30.00 263 PRO 4 CA 1
ATOM 635 C CA . HIS D 4 168 ? 38.085 24.919 120.846 1.00 30.00 264 HIS 4 CA 1
ATOM 636 C CA . GLN D 4 169 ? 39.602 21.494 120.799 1.00 30.00 265 GLN 4 CA 1
ATOM 637 C CA . ILE D 4 170 ? 40.229 18.664 123.282 1.00 30.00 266 ILE 4 CA 1
ATOM 638 C CA . ILE D 4 171 ? 43.388 16.669 123.825 1.00 30.00 267 ILE 4 CA 1
ATOM 639 C CA . ASN D 4 172 ? 42.394 13.354 125.269 1.00 30.00 268 ASN 4 CA 1
ATOM 640 C CA . LEU D 4 173 ? 45.583 11.498 126.157 1.00 30.00 269 LEU 4 CA 1
ATOM 641 C CA . ARG D 4 174 ? 43.823 8.219 125.375 1.00 30.00 270 ARG 4 CA 1
ATOM 642 C CA . THR D 4 175 ? 43.030 9.123 121.773 1.00 30.00 271 THR 4 CA 1
ATOM 643 C CA . ASN D 4 176 ? 45.271 11.988 120.630 1.00 30.00 272 ASN 4 CA 1
ATOM 644 C CA . ASN D 4 177 ? 48.495 13.808 121.433 1.00 30.00 273 ASN 4 CA 1
ATOM 645 C CA . CYS D 4 178 ? 47.988 17.143 119.723 1.00 30.00 274 CYS 4 CA 1
ATOM 646 C CA . ALA D 4 179 ? 45.488 19.807 118.753 1.00 30.00 275 ALA 4 CA 1
ATOM 647 C CA . THR D 4 180 ? 45.394 22.324 115.923 1.00 30.00 276 THR 4 CA 1
ATOM 648 C CA . LEU D 4 181 ? 43.338 25.474 115.943 1.00 30.00 277 LEU 4 CA 1
ATOM 649 C CA . VAL D 4 182 ? 43.083 27.653 112.843 1.00 30.00 278 VAL 4 CA 1
ATOM 650 C CA . LEU D 4 183 ? 42.157 31.156 113.969 1.00 30.00 279 LEU 4 CA 1
ATOM 651 C CA . PRO D 4 184 ? 40.823 33.969 111.752 1.00 30.00 280 PRO 4 CA 1
ATOM 652 C CA . TYR D 4 185 ? 41.411 37.687 112.459 1.00 30.00 281 TYR 4 CA 1
ATOM 653 C CA . VAL D 4 186 ? 38.475 38.597 114.670 1.00 30.00 282 VAL 4 CA 1
ATOM 654 C CA . ASN D 4 187 ? 37.684 42.168 115.623 1.00 30.00 283 ASN 4 CA 1
ATOM 655 C CA . SER D 4 188 ? 35.272 45.132 115.554 1.00 30.00 284 SER 4 CA 1
ATOM 656 C CA . LEU D 4 189 ? 37.703 46.666 113.007 1.00 30.00 285 LEU 4 CA 1
ATOM 657 C CA . SER D 4 190 ? 39.440 45.569 109.766 1.00 30.00 286 SER 4 CA 1
ATOM 658 C CA . ILE D 4 191 ? 42.816 46.346 111.263 1.00 30.00 287 ILE 4 CA 1
ATOM 659 C CA . ASP D 4 192 ? 44.075 47.650 114.611 1.00 30.00 288 ASP 4 CA 1
ATOM 660 C CA . SER D 4 193 ? 47.040 48.352 116.901 1.00 30.00 289 SER 4 CA 1
ATOM 661 C CA . MET D 4 194 ? 48.820 45.093 117.701 1.00 30.00 290 MET 4 CA 1
ATOM 662 C CA . VAL D 4 195 ? 50.647 46.766 120.574 1.00 30.00 291 VAL 4 CA 1
ATOM 663 C CA . LYS D 4 196 ? 47.611 48.190 122.376 1.00 30.00 292 LYS 4 CA 1
ATOM 664 C CA . HIS D 4 197 ? 45.222 45.372 121.692 1.00 30.00 293 HIS 4 CA 1
ATOM 665 C CA . ASN D 4 198 ? 45.215 41.611 121.912 1.00 30.00 294 ASN 4 CA 1
ATOM 666 C CA . ASN D 4 199 ? 42.728 39.848 119.626 1.00 30.00 295 ASN 4 CA 1
ATOM 667 C CA . TRP D 4 200 ? 42.720 36.249 120.713 1.00 30.00 296 TRP 4 CA 1
ATOM 668 C CA . GLY D 4 201 ? 43.336 34.482 123.998 1.00 30.00 297 GLY 4 CA 1
ATOM 669 C CA . ILE D 4 202 ? 44.602 30.891 124.251 1.00 30.00 298 ILE 4 CA 1
ATOM 670 C CA . ALA D 4 203 ? 43.387 29.060 127.332 1.00 30.00 299 ALA 4 CA 1
ATOM 671 C CA . ILE D 4 204 ? 44.521 25.555 128.226 1.00 30.00 300 ILE 4 CA 1
ATOM 672 C CA . LEU D 4 205 ? 42.875 23.802 131.126 1.00 30.00 301 LEU 4 CA 1
ATOM 673 C CA . PRO D 4 206 ? 42.945 20.268 132.559 1.00 30.00 302 PRO 4 CA 1
ATOM 674 C CA . LEU D 4 207 ? 39.383 19.027 132.007 1.00 30.00 303 LEU 4 CA 1
ATOM 675 C CA . ALA D 4 208 ? 40.550 15.745 133.412 1.00 30.00 304 ALA 4 CA 1
ATOM 676 C CA . PRO D 4 209 ? 43.648 15.586 135.671 1.00 30.00 305 PRO 4 CA 1
ATOM 677 C CA . LEU D 4 210 ? 46.943 14.011 134.638 1.00 30.00 306 LEU 4 CA 1
ATOM 678 C CA . ASN D 4 211 ? 47.468 10.549 135.890 1.00 30.00 307 ASN 4 CA 1
ATOM 679 C CA . PHE D 4 212 ? 49.994 7.848 135.402 1.00 30.00 308 PHE 4 CA 1
ATOM 680 C CA . ALA D 4 213 ? 50.314 4.138 136.126 1.00 30.00 309 ALA 4 CA 1
ATOM 681 C CA . SER D 4 214 ? 50.677 4.647 139.821 1.00 30.00 310 SER 4 CA 1
ATOM 682 C CA . GLU D 4 215 ? 53.244 7.435 140.416 1.00 30.00 311 GLU 4 CA 1
ATOM 683 C CA . SER D 4 216 ? 52.027 9.783 143.133 1.00 30.00 312 SER 4 CA 1
ATOM 684 C CA . SER D 4 217 ? 53.405 12.676 141.099 1.00 30.00 313 SER 4 CA 1
ATOM 685 C CA . PRO D 4 218 ? 53.739 12.456 137.314 1.00 30.00 314 PRO 4 CA 1
ATOM 686 C CA . GLU D 4 219 ? 54.633 15.045 134.700 1.00 30.00 315 GLU 4 CA 1
ATOM 687 C CA . ILE D 4 220 ? 54.373 15.617 130.994 1.00 30.00 316 ILE 4 CA 1
ATOM 688 C CA . PRO D 4 221 ? 55.337 18.517 128.720 1.00 30.00 317 PRO 4 CA 1
ATOM 689 C CA . ILE D 4 222 ? 53.000 20.716 126.709 1.00 30.00 318 ILE 4 CA 1
ATOM 690 C CA . THR D 4 223 ? 54.590 22.536 123.785 1.00 30.00 319 THR 4 CA 1
ATOM 691 C CA . LEU D 4 224 ? 52.917 25.330 121.847 1.00 30.00 320 LEU 4 CA 1
ATOM 692 C CA . THR D 4 225 ? 53.921 26.032 118.236 1.00 30.00 321 THR 4 CA 1
ATOM 693 C CA . ILE D 4 226 ? 52.124 29.076 116.756 1.00 30.00 322 ILE 4 CA 1
ATOM 694 C CA . ALA D 4 227 ? 52.156 30.650 113.301 1.00 30.00 323 ALA 4 CA 1
ATOM 695 C CA . PRO D 4 228 ? 50.700 33.999 112.181 1.00 30.00 324 PRO 4 CA 1
ATOM 696 C CA . MET D 4 229 ? 48.604 33.788 109.026 1.00 30.00 325 MET 4 CA 1
ATOM 697 C CA . CYS D 4 230 ? 47.530 35.872 105.984 1.00 30.00 326 CYS 4 CA 1
ATOM 698 C CA . CYS D 4 231 ? 49.250 38.645 107.827 1.00 30.00 327 CYS 4 CA 1
ATOM 699 C CA . GLU D 4 232 ? 49.688 42.252 107.073 1.00 30.00 328 GLU 4 CA 1
ATOM 700 C CA . PHE D 4 233 ? 51.070 45.429 108.525 1.00 30.00 329 PHE 4 CA 1
ATOM 701 C CA . ASN D 4 234 ? 50.672 49.130 108.007 1.00 30.00 330 ASN 4 CA 1
ATOM 702 C CA . GLY D 4 235 ? 51.793 52.621 108.922 1.00 30.00 331 GLY 4 CA 1
ATOM 703 C CA . LEU D 4 236 ? 55.548 52.275 109.040 1.00 30.00 332 LEU 4 CA 1
ATOM 704 C CA . ARG D 4 237 ? 57.628 54.585 111.191 1.00 30.00 333 ARG 4 CA 1
ATOM 705 C CA . ASN D 4 238 ? 60.278 54.582 113.971 1.00 30.00 334 ASN 4 CA 1
ATOM 706 C CA . ILE D 4 239 ? 60.140 51.591 116.267 1.00 30.00 335 ILE 4 CA 1
ATOM 707 C CA . THR D 4 240 ? 57.859 51.185 119.265 1.00 30.00 336 THR 4 CA 1
ATOM 708 C CA . LEU D 4 241 ? 59.853 50.627 122.443 1.00 30.00 337 LEU 4 CA 1
ATOM 709 C CA . PRO D 4 242 ? 57.383 49.513 125.083 1.00 30.00 338 PRO 4 CA 1
ATOM 710 C CA . ARG D 4 243 ? 57.837 49.749 128.813 1.00 30.00 339 ARG 4 CA 1
ATOM 711 C CA . LEU D 4 244 ? 57.366 46.006 129.362 1.00 30.00 340 LEU 4 CA 1
ATOM 712 C CA . GLN D 4 245 ? 59.848 45.883 132.278 1.00 30.00 341 GLN 4 CA 1
ATOM 713 C CA . UNK E 5 1 ? 28.638 46.222 142.940 1.00 30.00 42 UNK 7 CA 1
ATOM 714 C CA . UNK E 5 2 ? 26.931 46.639 139.562 1.00 30.00 43 UNK 7 CA 1
ATOM 715 C CA . UNK E 5 3 ? 24.214 44.199 140.633 1.00 30.00 44 UNK 7 CA 1
ATOM 716 C CA . UNK E 5 4 ? 23.649 46.449 143.652 1.00 30.00 45 UNK 7 CA 1
ATOM 717 C CA . UNK E 5 5 ? 23.505 49.608 141.523 1.00 30.00 46 UNK 7 CA 1
ATOM 718 C CA . UNK E 5 6 ? 21.116 47.834 139.149 1.00 30.00 47 UNK 7 CA 1
ATOM 719 C CA . UNK E 5 7 ? 18.767 46.989 142.061 1.00 30.00 48 UNK 7 CA 1
ATOM 720 C CA . UNK E 5 8 ? 18.795 50.630 143.120 1.00 30.00 49 UNK 7 CA 1
ATOM 721 C CA . UNK E 5 9 ? 18.109 51.726 139.584 1.00 30.00 50 UNK 7 CA 1
ATOM 722 C CA . UNK E 5 10 ? 15.360 49.215 138.822 1.00 30.00 51 UNK 7 CA 1
ATOM 723 C CA . UNK E 5 11 ? 13.711 49.783 142.207 1.00 30.00 52 UNK 7 CA 1
#

Secondary structure (P-SEA, 3-state):
ccccccccccccccccccccbbbbbbcccccccccbbbbbbccccccccaaaaaaaccccccbbbbbbbbbbccccccccccccbbbbbbbbbcccccccccccccccccccbbbbbcccccccccccccccccccccccccccccbbbbcccccccccccccccccccccbbbbbcccccccbbbbbbbbbbbbbccccccbbbbccccccccccccccccccccbbbbccccc/cccccccccccccc/ccbbbbccccccccccbbbbbbbcccccbbbbbcccccccccaaaaaacbbbbcccccccccccccccbbbbccccccccccccccccccccccccccaaaaaaaaccccbbbbbbbbbbcccccccbbbbbbcccccccccccaaaaaacbbbbbbcccccbbbbbbcccccccccccccccccccccccccccbbbbbcccccccbbbbbbbbbcccccccbbbbbccc/cccccccccccccccccccccccccccbbbbccccccccccccccccccaaaaaaaaacccccbbbbbbbbbbbcccccbbbbbbbbcccccccccccccccccccccccccccccccccccccccccccccccccccccccccccccccccccccccccccccbbbbbbccccccccccccccccbbbbbbcccccccccccbbbbbbbbbbbbccccccccccccccccc/caaaaaaaaac

Nearest PDB structures (foldseek):
  3iyb-assembly1_1  TM=9.785E-01  e=1.416E-47  Human poliovirus 1 Mahoney
  1hxs-assembly1_1  TM=9.661E-01  e=1.479E-42  Human poliovirus 1 Mahoney
  1al2-assembly1_1  TM=9.716E-01  e=3.855E-42  Human poliovirus 1 Mahoney
  1ar7-assembly1_1  TM=9.624E-01  e=3.474E-41  Human poliovirus 1 Mahoney
  1ar6-assembly1_1  TM=9.626E-01  e=5.453E-41  Human poliovirus 1 Mahoney

Sequence (723 aa):
QHRSRSESSIESFFARGACVTIMTVDNPASTTNKDKLFAVWKITYKDTVQLRRKLEFFTYSRFDMELTFVVTANFTETNNGHALNQVYQIMYVPPGAPVPEKWDDYTWQTSSNPSIFYTYGTAPARISVPYVGISNAYSHFYDGFSKVPLKDQSAALGDSLYGAASLNDFGILAVRVVNDHNPTKVTSKIRVYLKPKHIRVWCPRPPRAVAYYGPGVDYKDGTLTPLSTKDLTTYLQLTLGNSTITTQEGLPVMNTPGSNQYLTADNFQSPCALPEFDVTPPIDIPGEVKNMMELAEIDTMIPFDLSATKKNTMEMYRVRLSDKPHTDDPILCLSLSPASDPRLSHTMLGEILNYYTHWAGSLKFTFLFCGSMMATGKLLVSYAPPGADPPKKRKEAMLGTHVIWDIGLQSSCTMVVPWISNTTYRQTIDDSFTEGGYISVFYQTRIVVPLSTPREMDILGFVSACNDFSVRLLRDTTHIAANSVVAYGRWPEYLRDVAACRFYTLDTVSWTKESRGWWWKLPDALRDMGLFGQNMYYHYLGRSGYTVHVQCNASKFHQGALGVFAVPEMCLAGDSNTTTMHTSYQNANPGEKGGTFTGTFTPDNNQTSPARRFCPVDYLLGNGTLLGNAFVFPHQIINLRTNNCATLVLPYVNSLSIDSMVKHNNWGIAILPLAPLNFASESSPEIPITLTIAPMCCEFNGLRNITLPRLQ

Foldseek 3Di:
DDDDPVC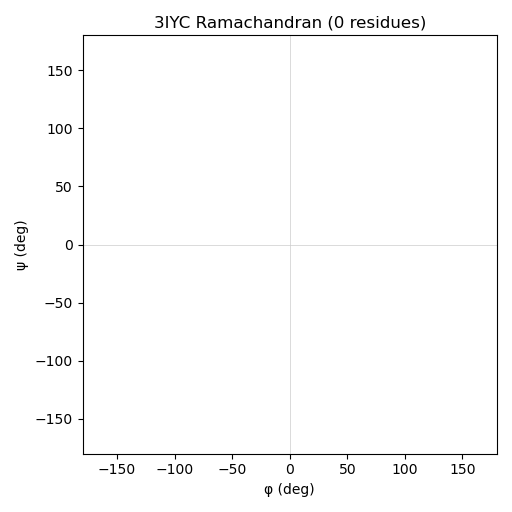VDPQNLQQDWAWQDKWKFKFAAPPDPDAGGKTKFADDSPPDPVVLLVQQQFFWKFFKKKKWKDKDKDFDDPPPDDDDWWKKKKWFAFDPQDDDPHLDDVSSVCPPTDMDIGTPPDHIDMDIGHRQDPDPTHGQQDQDDQFAQDPPDDRVVRDDDGADHCNGNGGIIIMYTNDHHHNGMMMMMMTMIMTTHPMDGDDGDDGLQFDDDPSGNDDDPPSPDRDDDDDDVDD/DWDADVVRIDDDPD/DPDDDDDPQPPHDDPPDDDDDDDPDPPDDDDDDDDDPDDDDALFVQLQDKWWWQQQCDPVPHPHPPSQWQKDFQDAFDFFFSGKFWPLQQATPGRLVTSNNVSLQQFWWKFAKKKKKKFAPFDLQKWFKKKKADDFDDDDADGGNVVRVVHDIDIGICNVDGMGMDMDGTDWPDRIATNYDDPNTTGGMITMGGPGGMHGDPPGDGMDTMIMIMGHDPRMGGHDGHDGPPD/DVQEDEWPPDFADDLPCDDLFDKAWFDKDKAKLDAFWWKDFPPLQVLPRPPVVQLQFQFQKKFWWKKKKKFWADDLQKWFKKKKFKAFQPDAFWQADVDPPFADPLQVRPHSVTDGADQDRHHQPPPPPGNRHAHAHRQCRRHNHGPVPSVVGGIGMDTNNPDGMHIYTYYTDDPDSMGRRSPDTTIMIIMGTPTGIDGNDDPMDMIMMIMMMGIHPMDGHDGDDGDDDPND